Protein AF-A0A851T686-F1 (afdb_monomer_lite)

Secondary structure (DSSP, 8-state):
-HHHHHHHHHHHHHHHHHHHHHHHHHHHHHHHHHHHHHHHHHHHHHHHHHHHHHHHHHHHHHHHHHHHHHHHHHHHHHHHHHHHHHHHHHHHHHHHHHT-------------------------S------HHHHHHHHHHHHHHHHHHHHHHHHHHHHHHHHHHT-SS-HHHHHHHHHHHHHHHHHHHHHHHT-----------TTTTSPP-----TTPPPPP-THHHHHTTTS---------------------PPPP----------------

pLDDT: mean 74.23, std 25.37, range [27.45, 98.75]

Organism: NCBI:txid1977171

Structure (mmCIF, N/CA/C/O backbone):
data_AF-A0A851T686-F1
#
_entry.id   AF-A0A851T686-F1
#
loop_
_atom_site.group_PDB
_atom_site.id
_atom_site.type_symbol
_atom_site.label_atom_id
_atom_site.label_alt_id
_atom_site.label_comp_id
_atom_site.label_asym_id
_atom_site.label_entity_id
_atom_site.label_seq_id
_atom_site.pdbx_PDB_ins_code
_atom_site.Cartn_x
_atom_site.Cartn_y
_atom_site.Cartn_z
_atom_site.occupancy
_atom_site.B_iso_or_equiv
_atom_site.auth_seq_id
_atom_site.auth_comp_id
_atom_site.auth_asym_id
_atom_site.auth_atom_id
_atom_site.pdbx_PDB_model_num
ATOM 1 N N . ASP A 1 1 ? 43.387 13.088 -54.210 1.00 72.25 1 ASP A N 1
ATOM 2 C CA . ASP A 1 1 ? 42.028 12.559 -54.487 1.00 72.25 1 ASP A CA 1
ATOM 3 C C . ASP A 1 1 ? 41.529 11.455 -53.564 1.00 72.25 1 ASP A C 1
ATOM 5 O O . ASP A 1 1 ? 40.440 11.609 -53.026 1.00 72.25 1 ASP A O 1
ATOM 9 N N . SER A 1 2 ? 42.268 10.359 -53.347 1.00 86.44 2 SER A N 1
ATOM 10 C CA . SER A 1 2 ? 41.799 9.239 -52.498 1.00 86.44 2 SER A CA 1
ATOM 11 C C . SER A 1 2 ? 41.589 9.621 -51.020 1.00 86.44 2 SER A C 1
ATOM 13 O O . SER A 1 2 ? 40.572 9.268 -50.429 1.00 86.44 2 SER A O 1
ATOM 15 N N . THR A 1 3 ? 42.496 10.407 -50.436 1.00 90.81 3 THR A N 1
ATOM 16 C CA . THR A 1 3 ? 42.416 10.875 -49.037 1.00 90.81 3 THR A CA 1
ATOM 17 C C . THR A 1 3 ? 41.205 11.780 -48.794 1.00 90.81 3 THR A C 1
ATOM 19 O O . THR A 1 3 ? 40.371 11.474 -47.950 1.00 90.81 3 THR A O 1
ATOM 22 N N . ALA A 1 4 ? 41.017 12.800 -49.633 1.00 91.94 4 ALA A N 1
ATOM 23 C CA . ALA A 1 4 ? 39.874 13.714 -49.563 1.00 91.94 4 ALA A CA 1
ATOM 24 C C . ALA A 1 4 ? 38.508 13.029 -49.794 1.00 91.94 4 ALA A C 1
ATOM 26 O O . ALA A 1 4 ? 37.462 13.552 -49.412 1.00 91.94 4 ALA A O 1
ATOM 27 N N . ARG A 1 5 ? 38.462 11.867 -50.464 1.00 93.44 5 ARG A N 1
ATOM 28 C CA . ARG A 1 5 ? 37.234 11.052 -50.553 1.00 93.44 5 ARG A CA 1
ATOM 29 C C . ARG A 1 5 ? 36.947 10.331 -49.235 1.00 93.44 5 ARG A C 1
ATOM 31 O O . ARG A 1 5 ? 35.814 10.385 -48.772 1.00 93.44 5 ARG A O 1
ATOM 38 N N . LYS A 1 6 ? 37.968 9.737 -48.612 1.00 95.06 6 LYS A N 1
ATOM 39 C CA . LYS A 1 6 ? 37.845 9.066 -47.306 1.00 95.06 6 LYS A CA 1
ATOM 40 C C . LYS A 1 6 ? 37.453 10.040 -46.193 1.00 95.06 6 LYS A C 1
ATOM 42 O O . LYS A 1 6 ? 36.584 9.727 -45.394 1.00 95.06 6 LYS A O 1
ATOM 47 N N . GLU A 1 7 ? 38.027 11.241 -46.172 1.00 95.19 7 GLU A N 1
ATOM 48 C CA . GLU A 1 7 ? 37.665 12.286 -45.199 1.00 95.19 7 GLU A CA 1
ATOM 49 C C . GLU A 1 7 ? 36.201 12.724 -45.328 1.00 95.19 7 GLU A C 1
ATOM 51 O O . GLU A 1 7 ? 35.508 12.871 -44.323 1.00 95.19 7 GLU A O 1
ATOM 56 N N . ARG A 1 8 ? 35.697 12.869 -46.561 1.00 96.19 8 ARG A N 1
ATOM 57 C CA . ARG A 1 8 ? 34.275 13.157 -46.807 1.00 96.19 8 ARG A CA 1
ATOM 58 C C . ARG A 1 8 ? 33.367 12.028 -46.333 1.00 96.19 8 ARG A C 1
ATOM 60 O O . ARG A 1 8 ? 32.330 12.305 -45.744 1.00 96.19 8 ARG A O 1
ATOM 67 N N . GLU A 1 9 ? 33.758 10.776 -46.553 1.00 96.56 9 GLU A N 1
ATOM 68 C CA . GLU A 1 9 ? 33.009 9.622 -46.048 1.00 96.56 9 GLU A CA 1
ATOM 69 C C . GLU A 1 9 ? 32.959 9.611 -44.514 1.00 96.56 9 GLU A C 1
ATOM 71 O O . GLU A 1 9 ? 31.888 9.454 -43.932 1.00 96.56 9 GLU A O 1
ATOM 76 N N . VAL A 1 10 ? 34.094 9.853 -43.851 1.00 97.00 10 VAL A N 1
ATOM 77 C CA . VAL A 1 10 ? 34.156 9.964 -42.385 1.00 97.00 10 VAL A CA 1
ATOM 78 C C . VAL A 1 10 ? 33.275 11.108 -41.884 1.00 97.00 10 VAL A C 1
ATOM 80 O O . VAL A 1 10 ? 32.529 10.926 -40.926 1.00 97.00 10 VAL A O 1
ATOM 83 N N . MET A 1 11 ? 33.301 12.265 -42.549 1.00 97.44 11 MET A N 1
ATOM 84 C CA . MET A 1 11 ? 32.462 13.411 -42.195 1.00 97.44 11 MET A CA 1
ATOM 85 C C . MET A 1 11 ? 30.967 13.098 -42.326 1.00 97.44 11 MET A C 1
ATOM 87 O O . MET A 1 11 ? 30.191 13.476 -41.450 1.00 97.44 11 MET A O 1
ATOM 91 N N . LEU A 1 12 ? 30.559 12.385 -43.381 1.00 97.38 12 LEU A N 1
ATOM 92 C CA . LEU A 1 12 ? 29.172 11.949 -43.553 1.00 97.38 12 LEU A CA 1
ATOM 93 C C . LEU A 1 12 ? 28.745 10.997 -42.433 1.00 97.38 12 LEU A C 1
ATOM 95 O O . LEU A 1 12 ? 27.707 11.224 -41.818 1.00 97.38 12 LEU A O 1
ATOM 99 N N . ARG A 1 13 ? 29.575 10.004 -42.092 1.00 97.81 13 ARG A N 1
ATOM 100 C CA . ARG A 1 13 ? 29.275 9.087 -40.980 1.00 97.81 13 ARG A CA 1
ATOM 101 C C . ARG A 1 13 ? 29.213 9.798 -39.632 1.00 97.81 13 ARG A C 1
ATOM 103 O O . ARG A 1 13 ? 28.332 9.506 -38.832 1.00 97.81 13 ARG A O 1
ATOM 110 N N . LEU A 1 14 ? 30.116 10.745 -39.377 1.00 98.38 14 LEU A N 1
ATOM 111 C CA . LEU A 1 14 ? 30.073 11.561 -38.162 1.00 98.38 14 LEU A CA 1
ATOM 112 C C . LEU A 1 14 ? 28.790 12.385 -38.098 1.00 98.38 14 LEU A C 1
ATOM 114 O O . LEU A 1 14 ? 28.157 12.430 -37.049 1.00 98.38 14 LEU A O 1
ATOM 118 N N . LYS A 1 15 ? 28.376 12.991 -39.215 1.00 98.31 15 LYS A N 1
ATOM 119 C CA . LYS A 1 15 ? 27.109 13.720 -39.289 1.00 98.31 15 LYS A CA 1
ATOM 120 C C . LYS A 1 15 ? 25.923 12.804 -38.988 1.00 98.31 15 LYS A C 1
ATOM 122 O O . LYS A 1 15 ? 25.096 13.165 -38.163 1.00 98.31 15 LYS A O 1
ATOM 127 N N . GLU A 1 16 ? 25.870 11.617 -39.590 1.00 98.25 16 GLU A N 1
ATOM 128 C CA . GLU A 1 16 ? 24.813 10.633 -39.324 1.00 98.25 16 GLU A CA 1
ATOM 129 C C . GLU A 1 16 ? 24.755 10.228 -37.848 1.00 98.25 16 GLU A C 1
ATOM 131 O O . GLU A 1 16 ? 23.670 10.149 -37.277 1.00 98.25 16 GLU A O 1
ATOM 136 N N . VAL A 1 17 ? 25.904 9.982 -37.213 1.00 98.50 17 VAL A N 1
ATOM 137 C CA . VAL A 1 17 ? 25.961 9.646 -35.781 1.00 98.50 17 VAL A CA 1
ATOM 138 C C . VAL A 1 17 ? 25.509 10.827 -34.922 1.00 98.50 17 VAL A C 1
ATOM 140 O O . VAL A 1 17 ? 24.721 10.630 -34.003 1.00 98.50 17 VAL A O 1
ATOM 143 N N . VAL A 1 18 ? 25.949 12.049 -35.231 1.00 98.56 18 VAL A N 1
ATOM 144 C CA . VAL A 1 18 ? 25.536 13.261 -34.504 1.00 98.56 18 VAL A CA 1
ATOM 145 C C . VAL A 1 18 ? 24.037 13.513 -34.652 1.00 98.56 18 VAL A C 1
ATOM 147 O O . VAL A 1 18 ? 23.377 13.845 -33.669 1.00 98.56 18 VAL A O 1
ATOM 150 N N . ASP A 1 19 ? 23.482 13.348 -35.851 1.00 98.50 19 ASP A N 1
ATOM 151 C CA . ASP A 1 19 ? 22.050 13.529 -36.093 1.00 98.50 19 ASP A CA 1
ATOM 152 C C . ASP A 1 19 ? 21.234 12.462 -35.343 1.00 98.50 19 ASP A C 1
ATOM 154 O O . ASP A 1 19 ? 20.290 12.819 -34.637 1.00 98.50 19 ASP A O 1
ATOM 158 N N . LYS A 1 20 ? 21.675 11.195 -35.347 1.00 98.44 20 LYS A N 1
ATOM 159 C CA . LYS A 1 20 ? 21.075 10.127 -34.523 1.00 98.44 20 LYS A CA 1
ATOM 160 C C . LYS A 1 20 ? 21.121 10.442 -33.030 1.00 98.44 20 LYS A C 1
ATOM 162 O O . LYS A 1 20 ? 20.108 10.320 -32.355 1.00 98.44 20 LYS A O 1
ATOM 167 N N . GLN A 1 21 ? 22.265 10.891 -32.515 1.00 98.62 21 GLN A N 1
ATOM 168 C CA . GLN A 1 21 ? 22.397 11.271 -31.105 1.00 98.62 21 GLN A CA 1
ATOM 169 C C . GLN A 1 21 ? 21.477 12.441 -30.742 1.00 98.62 21 GLN A C 1
ATOM 171 O O . GLN A 1 21 ? 20.914 12.468 -29.653 1.00 98.62 21 GLN A O 1
ATOM 176 N N . ARG A 1 22 ? 21.281 13.406 -31.646 1.00 98.69 22 ARG A N 1
ATOM 177 C CA . ARG A 1 22 ? 20.333 14.508 -31.434 1.00 98.69 22 ARG A CA 1
ATOM 178 C C . ARG A 1 22 ? 18.891 14.022 -31.382 1.00 98.69 22 ARG A C 1
ATOM 180 O O . ARG A 1 22 ? 18.136 14.508 -30.544 1.00 98.69 22 ARG A O 1
ATOM 187 N N . ASP A 1 23 ? 18.511 13.108 -32.269 1.00 98.62 23 ASP A N 1
ATOM 188 C CA . ASP A 1 23 ? 17.184 12.487 -32.248 1.00 98.62 23 ASP A CA 1
ATOM 189 C C . ASP A 1 23 ? 16.968 11.680 -30.970 1.00 98.62 23 ASP A C 1
ATOM 191 O O . ASP A 1 23 ? 15.923 11.806 -30.335 1.00 98.62 23 ASP A O 1
ATOM 195 N N . GLU A 1 24 ? 17.977 10.930 -30.539 1.00 98.56 24 GLU A N 1
ATOM 196 C CA . GLU A 1 24 ? 17.923 10.143 -29.311 1.00 98.56 24 GLU A CA 1
ATOM 197 C C . GLU A 1 24 ? 17.816 11.029 -28.063 1.00 98.56 24 GLU A C 1
ATOM 199 O O . GLU A 1 24 ? 16.958 10.789 -27.218 1.00 98.56 24 GLU A O 1
ATOM 204 N N . ILE A 1 25 ? 18.581 12.125 -27.988 1.00 98.50 25 ILE A N 1
ATOM 205 C CA . ILE A 1 25 ? 18.450 13.124 -26.913 1.00 98.50 25 ILE A CA 1
ATOM 206 C C . ILE A 1 25 ? 17.041 13.729 -26.899 1.00 98.50 25 ILE A C 1
ATOM 208 O O . ILE A 1 25 ? 16.459 13.904 -25.829 1.00 98.50 25 ILE A O 1
ATOM 212 N N . ARG A 1 26 ? 16.462 14.040 -28.067 1.00 98.75 26 ARG A N 1
ATOM 213 C CA . ARG A 1 26 ? 15.084 14.554 -28.153 1.00 98.75 26 ARG A CA 1
ATOM 214 C C . ARG A 1 26 ? 14.063 13.524 -27.675 1.00 98.75 26 ARG A C 1
ATOM 216 O O . ARG A 1 26 ? 13.167 13.880 -26.914 1.00 98.75 26 ARG A O 1
ATOM 223 N N . ALA A 1 27 ? 14.202 12.268 -28.093 1.00 98.62 27 ALA A N 1
ATOM 224 C CA . ALA A 1 27 ? 13.318 11.185 -27.675 1.00 98.62 27 ALA A CA 1
ATOM 225 C C . ALA A 1 27 ? 13.381 10.969 -26.155 1.00 98.62 27 ALA A C 1
ATOM 227 O O . ALA A 1 27 ? 12.343 10.958 -25.494 1.00 98.62 27 ALA A O 1
ATOM 228 N N . GLN A 1 28 ? 14.588 10.908 -25.588 1.00 98.56 28 GLN A N 1
ATOM 229 C CA . GLN A 1 28 ? 14.800 10.786 -24.145 1.00 98.56 28 GLN A CA 1
ATOM 230 C C . GLN A 1 28 ? 14.244 11.991 -23.376 1.00 98.56 28 GLN A C 1
ATOM 232 O O . GLN A 1 28 ? 13.615 11.816 -22.337 1.00 98.56 28 GLN A O 1
ATOM 237 N N . ALA A 1 29 ? 14.412 13.216 -23.885 1.00 98.62 29 ALA A N 1
ATOM 238 C CA . ALA A 1 29 ? 13.835 14.408 -23.262 1.00 98.62 29 ALA A CA 1
ATOM 239 C C . ALA A 1 29 ? 12.300 14.340 -23.205 1.00 98.62 29 ALA A C 1
ATOM 241 O O . ALA A 1 29 ? 11.706 14.674 -22.179 1.00 98.62 29 ALA A O 1
ATOM 242 N N . HIS A 1 30 ? 11.650 13.868 -24.274 1.00 98.62 30 HIS A N 1
ATOM 243 C CA . HIS A 1 30 ? 10.204 13.643 -24.272 1.00 98.62 30 HIS A CA 1
ATOM 244 C C . HIS A 1 30 ? 9.789 12.555 -23.279 1.00 98.62 30 HIS A C 1
ATOM 246 O O . HIS A 1 30 ? 8.825 12.750 -22.542 1.00 98.62 30 HIS A O 1
ATOM 252 N N . GLU A 1 31 ? 10.530 11.449 -23.214 1.00 98.56 31 GLU A N 1
ATOM 253 C CA . GLU A 1 31 ? 10.273 10.372 -22.257 1.00 98.56 31 GLU A CA 1
ATOM 254 C C . GLU A 1 31 ? 10.389 10.858 -20.804 1.00 98.56 31 GLU A C 1
ATOM 256 O O . GLU A 1 31 ? 9.523 10.552 -19.984 1.00 98.56 31 GLU A O 1
ATOM 261 N N . ILE A 1 32 ? 11.409 11.665 -20.490 1.00 98.50 32 ILE A N 1
ATOM 262 C CA . ILE A 1 32 ? 11.584 12.288 -19.170 1.00 98.50 32 ILE A CA 1
ATOM 263 C C . ILE A 1 32 ? 10.374 13.159 -18.823 1.00 98.50 32 ILE A C 1
ATOM 265 O O . ILE A 1 32 ? 9.852 13.060 -17.716 1.00 98.50 32 ILE A O 1
ATOM 269 N N . VAL A 1 33 ? 9.893 13.982 -19.759 1.00 98.62 33 VAL A N 1
ATOM 270 C CA . VAL A 1 33 ? 8.713 14.834 -19.532 1.00 98.62 33 VAL A CA 1
ATOM 271 C C . VAL A 1 33 ? 7.451 13.997 -19.310 1.00 98.62 33 VAL A C 1
ATOM 273 O O . VAL A 1 33 ? 6.671 14.314 -18.414 1.00 98.62 33 VAL A O 1
ATOM 276 N N . CYS A 1 34 ? 7.243 12.928 -20.083 1.00 98.50 34 CYS A N 1
ATOM 277 C CA . CYS A 1 34 ? 6.126 12.002 -19.871 1.00 98.50 34 CYS A CA 1
ATOM 278 C C . CYS A 1 34 ? 6.187 11.369 -18.476 1.00 98.50 34 CYS A C 1
ATOM 280 O O . CYS A 1 34 ? 5.226 11.481 -17.720 1.00 98.50 34 CYS A O 1
ATOM 282 N N . LYS A 1 35 ? 7.341 10.809 -18.096 1.00 98.50 35 LYS A N 1
ATOM 283 C CA . LYS A 1 35 ? 7.553 10.228 -16.763 1.00 98.50 35 LYS A CA 1
ATOM 284 C C . LYS A 1 35 ? 7.361 11.256 -15.643 1.00 98.50 35 LYS A C 1
ATOM 286 O O . LYS A 1 35 ? 6.767 10.919 -14.627 1.00 98.50 35 LYS A O 1
ATOM 291 N N . SER A 1 36 ? 7.803 12.503 -15.831 1.00 98.50 36 SER A N 1
ATOM 292 C CA . SER A 1 36 ? 7.586 13.593 -14.863 1.00 98.50 36 SER A CA 1
ATOM 293 C C . SER A 1 36 ? 6.098 13.824 -14.607 1.00 98.50 36 SER A C 1
ATOM 295 O O . SER A 1 36 ? 5.671 13.867 -13.456 1.00 98.50 36 SER A O 1
ATOM 297 N N . ARG A 1 37 ? 5.285 13.888 -15.668 1.00 98.62 37 ARG A N 1
ATOM 298 C CA . ARG A 1 37 ? 3.828 14.063 -15.543 1.00 98.62 37 ARG A CA 1
ATOM 299 C C . ARG A 1 37 ? 3.170 12.901 -14.809 1.00 98.62 37 ARG A C 1
ATOM 301 O O . ARG A 1 37 ? 2.306 13.132 -13.971 1.00 98.62 37 ARG A O 1
ATOM 308 N N . ASP A 1 38 ? 3.604 11.673 -15.079 1.00 98.25 38 ASP A N 1
ATOM 309 C CA . ASP A 1 38 ? 3.095 10.498 -14.368 1.00 98.25 38 ASP A CA 1
ATOM 310 C C . ASP A 1 38 ? 3.458 10.560 -12.877 1.00 98.25 38 ASP A C 1
ATOM 312 O O . ASP A 1 38 ? 2.611 10.305 -12.019 1.00 98.25 38 ASP A O 1
ATOM 316 N N . THR A 1 39 ? 4.690 10.965 -12.543 1.00 98.25 39 THR A N 1
ATOM 317 C CA . THR A 1 39 ? 5.097 11.146 -11.141 1.00 98.25 39 THR A CA 1
ATOM 318 C C . THR A 1 39 ? 4.320 12.262 -10.442 1.00 98.25 39 THR A C 1
ATOM 320 O O . THR A 1 39 ? 3.932 12.091 -9.289 1.00 98.25 39 THR A O 1
ATOM 323 N N . GLU A 1 40 ? 4.029 13.367 -11.132 1.00 98.50 40 GLU A N 1
ATOM 324 C CA . GLU A 1 40 ? 3.202 14.463 -10.612 1.00 98.50 40 GLU A CA 1
ATOM 325 C C . GLU A 1 40 ? 1.760 13.998 -10.361 1.00 98.50 40 GLU A C 1
ATOM 327 O O . GLU A 1 40 ? 1.216 14.225 -9.280 1.00 98.50 40 GLU A O 1
ATOM 332 N N . ALA A 1 41 ? 1.163 13.261 -11.302 1.00 98.50 41 ALA A N 1
ATOM 333 C CA . ALA A 1 41 ? -0.183 12.711 -11.152 1.00 98.50 41 ALA A CA 1
ATOM 334 C C . ALA A 1 41 ? -0.282 11.732 -9.969 1.00 98.50 41 ALA A C 1
ATOM 336 O O . ALA A 1 41 ? -1.238 11.785 -9.189 1.00 98.50 41 ALA A O 1
ATOM 337 N N . LEU A 1 42 ? 0.718 10.863 -9.791 1.00 98.69 42 LEU A N 1
ATOM 338 C CA . LEU A 1 42 ? 0.790 9.965 -8.635 1.00 98.69 42 LEU A CA 1
ATOM 339 C C . LEU A 1 42 ? 0.972 10.738 -7.322 1.00 98.69 42 LEU A C 1
ATOM 341 O O . LEU A 1 42 ? 0.341 10.399 -6.319 1.00 98.69 42 LEU A O 1
ATOM 345 N N . GLN A 1 43 ? 1.780 11.800 -7.321 1.00 98.50 43 GLN A N 1
ATOM 346 C CA . GLN A 1 43 ? 1.959 12.658 -6.150 1.00 98.50 43 GLN A CA 1
ATOM 347 C C . GLN A 1 43 ? 0.648 13.352 -5.752 1.00 98.50 43 GLN A C 1
ATOM 349 O O . GLN A 1 43 ? 0.326 13.428 -4.564 1.00 98.50 43 GLN A O 1
ATOM 354 N N . GLU A 1 44 ? -0.150 13.813 -6.718 1.00 98.56 44 GLU A N 1
ATOM 355 C CA . GLU A 1 44 ? -1.480 14.362 -6.446 1.00 98.56 44 GLU A CA 1
ATOM 356 C C . GLU A 1 44 ? -2.431 13.320 -5.854 1.00 98.56 44 GLU A C 1
ATOM 358 O O . GLU A 1 44 ? -3.152 13.623 -4.901 1.00 98.56 44 GLU A O 1
ATOM 363 N N . GLN A 1 45 ? -2.438 12.094 -6.385 1.00 98.62 45 GLN A N 1
ATOM 364 C CA . GLN A 1 45 ? -3.258 11.008 -5.839 1.00 98.62 45 GLN A CA 1
ATOM 365 C C . GLN A 1 45 ? -2.874 10.689 -4.393 1.00 98.62 45 GLN A C 1
ATOM 367 O O . GLN A 1 45 ? -3.756 10.550 -3.542 1.00 98.62 45 GLN A O 1
ATOM 372 N N . LEU A 1 46 ? -1.574 10.638 -4.094 1.00 98.31 46 LEU A N 1
ATOM 373 C CA . LEU A 1 46 ? -1.078 10.452 -2.735 1.00 98.31 46 LEU A CA 1
ATOM 374 C C . LEU A 1 46 ? -1.549 11.584 -1.814 1.00 98.31 46 LEU A C 1
ATOM 376 O O . LEU A 1 46 ? -2.067 11.313 -0.734 1.00 98.31 46 LEU A O 1
ATOM 380 N N . ASN A 1 47 ? -1.437 12.841 -2.247 1.00 98.25 47 ASN A N 1
ATOM 381 C CA . ASN A 1 47 ? -1.891 13.989 -1.460 1.00 98.25 47 ASN A CA 1
ATOM 382 C C . ASN A 1 47 ? -3.403 13.922 -1.169 1.00 98.25 47 ASN A C 1
ATOM 384 O O . ASN A 1 47 ? -3.821 14.152 -0.032 1.00 98.25 47 ASN A O 1
ATOM 388 N 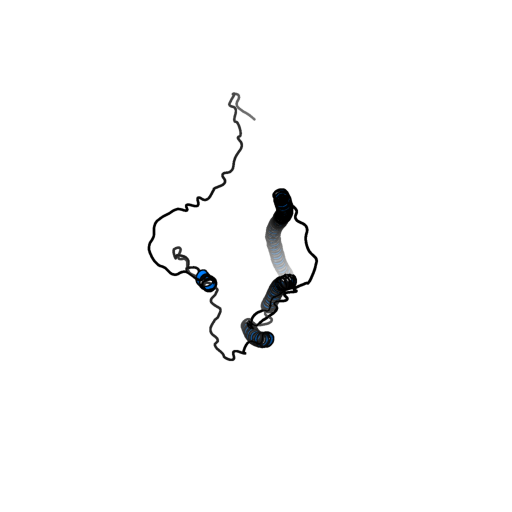N . ARG A 1 48 ? -4.224 13.538 -2.159 1.00 98.62 48 ARG A N 1
ATOM 389 C CA . ARG A 1 48 ? -5.673 13.320 -1.979 1.00 98.62 48 ARG A CA 1
ATOM 390 C C . ARG A 1 48 ? -5.953 12.202 -0.971 1.00 98.62 48 ARG A C 1
ATOM 392 O O . ARG A 1 48 ? -6.785 12.375 -0.083 1.00 98.62 48 ARG A O 1
ATOM 399 N N . PHE A 1 49 ? -5.235 11.080 -1.064 1.00 98.56 49 PHE A N 1
ATOM 400 C CA . PHE A 1 49 ? -5.370 9.971 -0.117 1.00 98.56 49 PHE A CA 1
ATOM 401 C C . PHE A 1 49 ? -4.984 10.381 1.307 1.00 98.56 49 PHE A C 1
ATOM 403 O O . PHE A 1 49 ? -5.695 10.048 2.252 1.00 98.56 49 PHE A O 1
ATOM 410 N N . MET A 1 50 ? -3.892 11.129 1.468 1.00 98.19 50 MET A N 1
ATOM 411 C CA . MET A 1 50 ? -3.446 11.622 2.772 1.00 98.19 50 MET A CA 1
ATOM 412 C C . MET A 1 50 ? -4.489 12.535 3.420 1.00 98.19 50 MET A C 1
ATOM 414 O O . MET A 1 50 ? -4.791 12.355 4.599 1.00 98.19 50 MET A O 1
ATOM 418 N N . SER A 1 51 ? -5.096 13.439 2.646 1.00 98.56 51 SER A N 1
ATOM 419 C CA . SER A 1 51 ? -6.181 14.306 3.122 1.00 98.56 51 SER A CA 1
ATOM 420 C C . SER A 1 51 ? -7.411 13.502 3.565 1.00 98.56 51 SER A C 1
ATOM 422 O O . SER A 1 51 ? -7.898 13.686 4.679 1.00 98.56 51 SER A O 1
ATOM 424 N N . MET A 1 52 ? -7.859 12.534 2.757 1.00 98.62 52 MET A N 1
ATOM 425 C CA . MET A 1 52 ? -8.966 11.643 3.131 1.00 98.62 52 MET A CA 1
ATOM 426 C C . MET A 1 52 ? -8.635 10.812 4.380 1.00 98.62 52 MET A C 1
ATOM 428 O O . MET A 1 52 ? -9.487 10.582 5.236 1.00 98.62 52 MET A O 1
ATOM 432 N N . ASN A 1 53 ? -7.393 10.348 4.508 1.00 98.44 53 ASN A N 1
ATOM 433 C CA . ASN A 1 53 ? -6.957 9.567 5.658 1.00 98.44 53 ASN A CA 1
ATOM 434 C C . ASN A 1 53 ? -6.986 10.397 6.952 1.00 98.44 53 ASN A C 1
ATOM 436 O O . ASN A 1 53 ? -7.450 9.914 7.986 1.00 98.44 53 ASN A O 1
ATOM 440 N N . GLU A 1 54 ? -6.536 11.651 6.893 1.00 98.50 54 GLU A N 1
ATOM 441 C CA . GLU A 1 54 ? -6.640 12.599 8.003 1.00 98.50 54 GLU A CA 1
ATOM 442 C C . GLU A 1 54 ? -8.102 12.867 8.382 1.00 98.50 54 GLU A C 1
ATOM 444 O O . GLU A 1 54 ? -8.451 12.791 9.563 1.00 98.50 54 GLU A O 1
ATOM 449 N N . GLU A 1 55 ? -8.978 13.066 7.396 1.00 98.44 55 GLU A N 1
ATOM 450 C CA . GLU A 1 55 ? -10.413 13.247 7.623 1.00 98.44 55 GLU A CA 1
ATOM 451 C C . GLU A 1 55 ? -11.039 12.026 8.318 1.00 98.44 55 GLU A C 1
ATOM 453 O O . GLU A 1 55 ? -11.794 12.167 9.283 1.00 98.44 55 GLU A O 1
ATOM 458 N N . LEU A 1 56 ? -10.697 10.809 7.885 1.00 98.75 56 LEU A N 1
ATOM 459 C CA . LEU A 1 56 ? -11.171 9.578 8.519 1.00 98.75 56 LEU A CA 1
ATOM 460 C C . LEU A 1 56 ? -10.670 9.450 9.961 1.00 98.75 56 LEU A C 1
ATOM 462 O O . LEU A 1 56 ? -11.454 9.110 10.849 1.00 98.75 56 LEU A O 1
ATOM 466 N N . ARG A 1 57 ? -9.395 9.760 10.227 1.00 98.69 57 ARG A N 1
ATOM 467 C CA . ARG A 1 57 ? -8.860 9.788 11.600 1.00 98.69 57 ARG A CA 1
ATOM 468 C C . ARG A 1 57 ? -9.604 10.802 12.465 1.00 98.69 57 ARG A C 1
ATOM 470 O O . ARG A 1 57 ? -9.936 10.487 13.607 1.00 98.69 57 ARG A O 1
ATOM 477 N N . HIS A 1 58 ? -9.912 11.979 11.923 1.00 98.75 58 HIS A N 1
ATOM 478 C CA . HIS A 1 58 ? -10.691 12.994 12.623 1.00 98.75 58 HIS A CA 1
ATOM 479 C C . HIS A 1 58 ? -12.115 12.505 12.933 1.00 98.75 58 HIS A C 1
ATOM 481 O O . HIS A 1 58 ? -12.550 12.584 14.083 1.00 98.75 58 HIS A O 1
ATOM 487 N N . LYS A 1 59 ? -12.812 11.907 11.957 1.00 98.69 59 LYS A N 1
ATOM 488 C CA . LYS A 1 59 ? -14.147 11.309 12.154 1.00 98.69 59 LYS A CA 1
ATOM 489 C C . LYS A 1 59 ? -14.135 10.240 13.247 1.00 98.69 59 LYS A C 1
ATOM 491 O O . LYS A 1 59 ? -14.997 10.255 14.125 1.00 98.69 59 LYS A O 1
ATOM 496 N N . VAL A 1 60 ? -13.137 9.355 13.245 1.00 98.38 60 VAL A N 1
ATOM 497 C CA . VAL A 1 60 ? -12.964 8.340 14.298 1.00 98.38 60 VAL A CA 1
ATOM 498 C C . VAL A 1 60 ? -12.757 8.994 15.664 1.00 98.38 60 VAL A C 1
ATOM 500 O O . VAL A 1 60 ? -13.403 8.584 16.627 1.00 98.38 60 VAL A O 1
ATOM 503 N N . ALA A 1 61 ? -11.916 10.027 15.761 1.00 98.50 61 ALA A N 1
ATOM 504 C CA . ALA A 1 61 ? -11.681 10.738 17.016 1.00 98.50 61 ALA A CA 1
ATOM 505 C C . ALA A 1 61 ? -12.963 11.393 17.561 1.00 98.50 61 ALA A C 1
ATOM 507 O O . ALA A 1 61 ? -13.257 11.267 18.751 1.00 98.50 61 ALA A O 1
ATOM 508 N N . VAL A 1 62 ? -13.759 12.030 16.694 1.00 98.62 62 VAL A N 1
ATOM 509 C CA . VAL A 1 62 ? -15.045 12.645 17.062 1.00 98.62 62 VAL A CA 1
ATOM 510 C C . VAL A 1 62 ? -16.033 11.592 17.559 1.00 98.62 62 VAL A C 1
ATOM 512 O O . VAL A 1 62 ? -16.570 11.733 18.658 1.00 98.62 62 VAL A O 1
ATOM 515 N N . VAL A 1 63 ? -16.239 10.510 16.804 1.00 98.62 63 VAL A N 1
ATOM 516 C CA . VAL A 1 63 ? -17.157 9.426 17.198 1.00 98.62 63 VAL A CA 1
ATOM 517 C C . VAL A 1 63 ? -16.700 8.771 18.503 1.00 98.62 63 VAL A C 1
ATOM 519 O O . VAL A 1 63 ? -17.513 8.493 19.384 1.00 98.62 63 VAL A O 1
ATOM 522 N N . GLN A 1 64 ? -15.395 8.575 18.685 1.00 98.50 64 GLN A N 1
ATOM 523 C CA . GLN A 1 64 ? -14.849 8.028 19.924 1.00 98.50 64 GLN A CA 1
ATOM 524 C C . GLN A 1 64 ? -15.073 8.970 21.119 1.00 98.50 64 GLN A C 1
ATOM 526 O O . GLN A 1 64 ? -15.391 8.498 22.213 1.00 98.50 64 GLN A O 1
ATOM 531 N N . ALA A 1 65 ? -14.931 10.285 20.936 1.00 98.19 65 ALA A N 1
ATOM 532 C CA . ALA A 1 65 ? -15.226 11.274 21.973 1.00 98.19 65 ALA A CA 1
ATOM 533 C C . ALA A 1 65 ? -16.722 11.300 22.326 1.00 98.19 65 ALA A C 1
ATOM 535 O O . ALA A 1 65 ? -17.078 11.309 23.507 1.00 98.19 65 ALA A O 1
ATOM 536 N N . GLN A 1 66 ? -17.598 11.230 21.320 1.00 98.31 66 GLN A N 1
ATOM 537 C CA . GLN A 1 66 ? -19.048 11.137 21.512 1.00 98.31 66 GLN A CA 1
ATOM 538 C C . GLN A 1 66 ? -19.434 9.878 22.298 1.00 98.31 66 GLN A C 1
ATOM 540 O O . GLN A 1 66 ? -20.197 9.972 23.259 1.00 98.31 66 GLN A O 1
ATOM 545 N N . LEU A 1 67 ? -18.862 8.720 21.951 1.00 98.44 67 LEU A N 1
ATOM 546 C CA . LEU A 1 67 ? -19.093 7.461 22.662 1.00 98.44 67 LEU A CA 1
ATOM 547 C C . LEU A 1 67 ? -18.674 7.552 24.137 1.00 98.44 67 LEU A C 1
ATOM 549 O O . LEU A 1 67 ? -19.423 7.124 25.014 1.00 98.44 67 LEU A O 1
ATOM 553 N N . LYS A 1 68 ? -17.503 8.136 24.421 1.00 98.50 68 LYS A N 1
ATOM 554 C CA . LYS A 1 68 ? -17.021 8.338 25.798 1.00 98.50 68 LYS A CA 1
ATOM 555 C C . LYS A 1 68 ? -17.961 9.241 26.599 1.00 98.50 68 LYS A C 1
ATOM 557 O O . LYS A 1 68 ? -18.363 8.860 27.693 1.00 98.50 68 LYS A O 1
ATOM 562 N N . SER A 1 69 ? -18.370 10.378 26.033 1.00 98.31 69 SER A N 1
ATOM 563 C CA . SER A 1 69 ? -19.306 11.298 26.696 1.00 98.31 69 SER A CA 1
ATOM 564 C C . SER A 1 69 ? -20.678 10.658 26.940 1.00 98.31 69 SER A C 1
ATOM 566 O O . SER A 1 69 ? -21.283 10.871 27.988 1.00 98.31 69 SER A O 1
ATOM 568 N N . ALA A 1 70 ? -21.182 9.852 26.001 1.00 98.06 70 ALA A N 1
ATOM 569 C CA . ALA A 1 70 ? -22.440 9.129 26.179 1.00 98.06 70 ALA A CA 1
ATOM 570 C C . ALA A 1 70 ? -22.351 8.082 27.303 1.00 98.06 70 ALA A C 1
ATOM 572 O O . ALA A 1 70 ? -23.294 7.928 28.079 1.00 98.06 70 ALA A O 1
ATOM 573 N N . LEU A 1 71 ? -21.216 7.386 27.414 1.00 98.12 71 LEU A N 1
ATOM 574 C CA . LEU A 1 71 ? -20.977 6.402 28.468 1.00 98.12 71 LEU A CA 1
ATOM 575 C C . LEU A 1 71 ? -20.854 7.053 29.854 1.00 98.12 71 LEU A C 1
ATOM 577 O O . LEU A 1 71 ? -21.412 6.530 30.814 1.00 98.12 71 LEU A O 1
ATOM 581 N N . GLU A 1 72 ? -20.190 8.206 29.947 1.00 97.81 72 GLU A N 1
ATOM 582 C CA . GLU A 1 72 ? -20.109 9.011 31.173 1.00 97.81 72 GLU A CA 1
ATOM 583 C C . GLU A 1 72 ? -21.502 9.469 31.626 1.00 97.81 72 GLU A C 1
ATOM 585 O O . GLU A 1 72 ? -21.929 9.139 32.729 1.00 97.81 72 GLU A O 1
ATOM 590 N N . LYS A 1 73 ? -22.287 10.075 30.724 1.00 97.56 73 LYS A N 1
ATOM 591 C CA . LYS A 1 73 ? -23.677 10.476 31.011 1.00 97.56 73 LYS A CA 1
ATOM 592 C C . LYS A 1 73 ? -24.549 9.302 31.456 1.00 97.56 73 LYS A C 1
ATOM 594 O O . LYS A 1 73 ? -25.387 9.455 32.339 1.00 97.56 73 LYS A O 1
ATOM 599 N N . LYS A 1 74 ? -24.374 8.124 30.846 1.00 97.50 74 LYS A N 1
ATOM 600 C CA . LYS A 1 74 ? -25.080 6.906 31.262 1.00 97.50 74 LYS A CA 1
ATOM 601 C C . LYS A 1 74 ? -24.691 6.513 32.691 1.00 97.50 74 LYS A C 1
ATOM 603 O O . LYS A 1 74 ? -25.581 6.230 33.486 1.00 97.50 74 LYS A O 1
ATOM 608 N N . SER A 1 75 ? -23.397 6.511 33.009 1.00 96.88 75 SER A N 1
ATOM 609 C CA . SER A 1 75 ? -22.892 6.214 34.355 1.00 96.88 75 SER A CA 1
ATOM 610 C C . SER A 1 75 ? -23.459 7.183 35.399 1.00 96.88 75 SER A C 1
ATOM 612 O O . SER A 1 75 ? -23.906 6.749 36.460 1.00 96.88 75 SER A O 1
ATOM 614 N N . ASP A 1 76 ? -23.506 8.480 35.088 1.00 97.00 76 ASP A N 1
ATOM 615 C CA . ASP A 1 76 ? -24.065 9.503 35.979 1.00 97.00 76 ASP A CA 1
ATOM 616 C C . ASP A 1 76 ? -25.560 9.278 36.233 1.00 97.00 76 ASP A C 1
ATOM 618 O O . ASP A 1 76 ? -26.020 9.312 37.377 1.00 97.00 76 ASP A O 1
ATOM 622 N N . LEU A 1 77 ? -26.328 8.984 35.179 1.00 97.25 77 LEU A N 1
ATOM 623 C CA . LEU A 1 77 ? -27.752 8.669 35.302 1.00 97.25 77 LEU A CA 1
ATOM 624 C C . LEU A 1 77 ? -27.988 7.379 36.098 1.00 97.25 77 LEU A C 1
ATOM 626 O O . LEU A 1 77 ? -28.879 7.345 36.945 1.00 97.25 77 LEU A O 1
ATOM 630 N N . GLU A 1 78 ? -27.188 6.333 35.880 1.00 97.25 78 GLU A N 1
ATOM 631 C CA . GLU A 1 78 ? -27.251 5.098 36.673 1.00 97.25 78 GLU A CA 1
ATOM 632 C C . GLU A 1 78 ? -26.956 5.370 38.158 1.00 97.25 78 GLU A C 1
ATOM 634 O O . GLU A 1 78 ? -27.654 4.842 39.028 1.00 97.25 78 GLU A O 1
ATOM 639 N N . ALA A 1 79 ? -25.996 6.247 38.471 1.00 96.69 79 ALA A N 1
ATOM 640 C CA . ALA A 1 79 ? -25.708 6.658 39.844 1.00 96.69 79 ALA A CA 1
ATOM 641 C C . ALA A 1 79 ? -26.889 7.407 40.491 1.00 96.69 79 ALA A C 1
ATOM 643 O O . ALA A 1 79 ? -27.251 7.101 41.632 1.00 96.69 79 ALA A O 1
ATOM 644 N N . VAL A 1 80 ? -27.534 8.325 39.761 1.00 96.81 80 VAL A N 1
ATOM 645 C CA . VAL A 1 80 ? -28.731 9.052 40.227 1.00 96.81 80 VAL A CA 1
ATOM 646 C C . VAL A 1 80 ? -29.909 8.099 40.449 1.00 96.81 80 VAL A C 1
ATOM 648 O O . VAL A 1 80 ? -30.584 8.172 41.479 1.00 96.81 80 VAL A O 1
ATOM 651 N N . VAL A 1 81 ? -30.149 7.156 39.535 1.00 95.88 81 VAL A N 1
ATOM 652 C CA . VAL A 1 81 ? -31.202 6.138 39.691 1.00 95.88 81 VAL A CA 1
ATOM 653 C C . VAL A 1 81 ? -30.947 5.277 40.932 1.00 95.88 81 VAL A C 1
ATOM 655 O O . VAL A 1 81 ? -31.857 5.064 41.733 1.00 95.88 81 VAL A O 1
ATOM 658 N N . LEU A 1 82 ? -29.708 4.839 41.163 1.00 96.12 82 LEU A N 1
ATOM 659 C CA . LEU A 1 82 ? -29.361 4.075 42.366 1.00 96.12 82 LEU A CA 1
ATOM 660 C C . LEU A 1 82 ? -29.517 4.900 43.650 1.00 96.12 82 LEU A C 1
ATOM 662 O O . LEU A 1 82 ? -29.968 4.373 44.668 1.00 96.12 82 LEU A O 1
ATOM 666 N N . GLN A 1 83 ? -29.153 6.183 43.634 1.00 94.75 83 GLN A N 1
ATOM 667 C CA . GLN A 1 83 ? -29.332 7.067 44.786 1.00 94.75 83 GLN A CA 1
ATOM 668 C C . GLN A 1 83 ? -30.816 7.271 45.113 1.00 94.75 83 GLN A C 1
ATOM 670 O O . GLN A 1 83 ? -31.226 7.036 46.250 1.00 94.75 83 GLN A O 1
ATOM 675 N N . THR A 1 84 ? -31.629 7.631 44.119 1.00 93.62 84 THR A N 1
ATOM 676 C CA . THR A 1 84 ? -33.079 7.814 44.297 1.00 93.62 84 THR A CA 1
ATOM 677 C C . THR A 1 84 ? -33.748 6.529 44.786 1.00 93.62 84 THR A C 1
ATOM 679 O O . THR A 1 84 ? -34.585 6.574 45.686 1.00 93.62 84 THR A O 1
ATOM 682 N N . GLN A 1 85 ? -33.325 5.358 44.298 1.00 94.44 85 GLN A N 1
ATOM 683 C CA . GLN A 1 85 ? -33.799 4.065 44.796 1.00 94.44 85 GLN A CA 1
ATOM 684 C C . GLN A 1 85 ? -33.480 3.846 46.285 1.00 94.44 85 GLN A C 1
ATOM 686 O O . GLN A 1 85 ? -34.346 3.394 47.041 1.00 94.44 85 GLN A O 1
ATOM 691 N N . ARG A 1 86 ? -32.264 4.186 46.734 1.00 93.94 86 ARG A N 1
ATOM 692 C CA . ARG A 1 86 ? -31.870 4.098 48.154 1.00 93.94 86 ARG A CA 1
ATOM 693 C C . ARG A 1 86 ? -32.669 5.063 49.031 1.00 93.94 86 ARG A C 1
ATOM 695 O O . ARG A 1 86 ? -33.097 4.681 50.123 1.00 93.94 86 ARG A O 1
ATOM 702 N N . GLU A 1 87 ? -32.896 6.286 48.562 1.00 92.75 87 GLU A N 1
ATOM 703 C CA . GLU A 1 87 ? -33.696 7.295 49.267 1.00 92.75 87 GLU A CA 1
ATOM 704 C C . GLU A 1 87 ? -35.165 6.862 49.390 1.00 92.75 87 GLU A C 1
ATOM 706 O O . GLU A 1 87 ? -35.730 6.921 50.485 1.00 92.75 87 GLU A O 1
ATOM 711 N N . MET A 1 88 ? -35.761 6.331 48.315 1.00 88.00 88 MET A N 1
ATOM 712 C CA . MET A 1 88 ? -37.114 5.760 48.333 1.00 88.00 88 MET A CA 1
ATOM 713 C C . MET A 1 88 ? -37.225 4.592 49.317 1.00 88.00 88 MET A C 1
ATOM 715 O O . MET A 1 88 ? -38.121 4.592 50.157 1.00 88.00 88 MET A O 1
ATOM 719 N N . SER A 1 89 ? -36.293 3.632 49.279 1.00 89.75 89 SER A N 1
ATOM 720 C CA . SER A 1 89 ? -36.281 2.495 50.214 1.00 89.75 89 SER A CA 1
ATOM 721 C C . SER A 1 89 ? -36.163 2.949 51.674 1.00 89.75 89 SER A C 1
ATOM 723 O O . SER A 1 89 ? -36.888 2.459 52.544 1.00 89.75 89 SER A O 1
ATOM 725 N N . THR A 1 90 ? -35.305 3.935 51.942 1.00 92.12 90 THR A N 1
ATOM 726 C CA . THR A 1 90 ? -35.151 4.523 53.279 1.00 92.12 90 THR A CA 1
ATOM 727 C C . THR A 1 90 ? -36.445 5.195 53.736 1.00 92.12 90 THR A C 1
ATOM 729 O O . THR A 1 90 ? -36.864 5.006 54.880 1.00 92.12 90 THR A O 1
ATOM 732 N N . ARG A 1 91 ? -37.122 5.928 52.843 1.00 89.25 91 ARG A N 1
ATOM 733 C CA . ARG A 1 91 ? -38.394 6.588 53.152 1.00 89.25 91 ARG A CA 1
ATOM 734 C C . ARG A 1 91 ? -39.537 5.601 53.375 1.00 89.25 91 ARG A C 1
ATOM 736 O O . ARG A 1 91 ? -40.313 5.801 54.303 1.00 89.25 91 ARG A O 1
ATOM 743 N N . SER A 1 92 ? -39.619 4.525 52.594 1.00 87.75 92 SER A N 1
ATOM 744 C CA . SER A 1 92 ? -40.594 3.445 52.802 1.00 87.75 92 SER A CA 1
ATOM 745 C C . SER A 1 92 ? -40.393 2.728 54.140 1.00 87.75 92 SER A C 1
ATOM 747 O O . SER A 1 92 ? -41.376 2.411 54.812 1.00 87.75 92 SER A O 1
ATOM 749 N N . ARG A 1 93 ? -39.138 2.517 54.568 1.00 83.94 93 ARG A N 1
ATOM 750 C CA . ARG A 1 93 ? -38.828 1.959 55.895 1.00 83.94 93 ARG A CA 1
ATOM 751 C C . ARG A 1 93 ? -39.281 2.897 57.015 1.00 83.94 93 ARG A C 1
ATOM 753 O O . ARG A 1 93 ? -40.008 2.463 57.899 1.00 83.94 93 ARG A O 1
ATOM 760 N N . ALA A 1 94 ? -38.934 4.182 56.928 1.00 82.12 94 ALA A N 1
ATOM 761 C CA . ALA A 1 94 ? -39.356 5.181 57.911 1.00 82.12 94 ALA A CA 1
ATOM 762 C C . ALA A 1 94 ? -40.889 5.346 57.968 1.00 82.12 94 ALA A C 1
ATOM 764 O O . ALA A 1 94 ? -41.456 5.498 59.043 1.00 82.12 94 ALA A O 1
ATOM 765 N N . ALA A 1 95 ? -41.584 5.268 56.828 1.00 74.88 95 ALA A N 1
ATOM 766 C CA . ALA A 1 95 ? -43.047 5.304 56.787 1.00 74.88 95 ALA A CA 1
ATOM 767 C C . ALA A 1 95 ? -43.690 4.052 57.415 1.00 74.88 95 ALA A C 1
ATOM 769 O O . ALA A 1 95 ? -44.738 4.163 58.046 1.00 74.88 95 ALA A O 1
ATOM 770 N N . SER A 1 96 ? -43.058 2.879 57.295 1.00 67.31 96 SER A N 1
ATOM 771 C CA . SER A 1 96 ? -43.532 1.645 57.943 1.00 67.31 96 SER A CA 1
ATOM 772 C C . SER A 1 96 ? -43.370 1.687 59.468 1.00 67.31 96 SER A C 1
ATOM 774 O O . SER A 1 96 ? -44.232 1.178 60.177 1.00 67.31 96 SER A O 1
ATOM 776 N N . GLU A 1 97 ? -42.325 2.345 59.984 1.00 59.22 97 GLU A N 1
ATOM 777 C CA . GLU A 1 97 ? -42.129 2.551 61.432 1.00 59.22 97 GLU A CA 1
ATOM 778 C C . GLU A 1 97 ? -43.135 3.543 62.048 1.00 59.22 97 GLU A C 1
ATOM 780 O O . GLU A 1 97 ? -43.494 3.415 63.216 1.00 59.22 97 GLU A O 1
ATOM 785 N N . VAL A 1 98 ? -43.654 4.505 61.276 1.00 57.84 98 VAL A N 1
ATOM 786 C CA . VAL A 1 98 ? -44.646 5.492 61.758 1.00 57.84 98 VAL A CA 1
ATOM 787 C C . VAL A 1 98 ? -46.066 4.904 61.868 1.00 57.84 98 VAL A C 1
ATOM 789 O O . VAL A 1 98 ? -46.891 5.421 62.620 1.00 57.84 98 VAL A O 1
ATOM 792 N N . HIS A 1 99 ? -46.359 3.794 61.182 1.00 47.34 99 HIS A N 1
ATOM 793 C CA . HIS A 1 99 ? -47.668 3.124 61.210 1.00 47.34 99 HIS A CA 1
ATOM 794 C C . HIS A 1 99 ? -47.811 2.014 62.272 1.00 47.34 99 HIS A C 1
ATOM 796 O O . HIS A 1 99 ? -48.839 1.336 62.293 1.00 47.34 99 HIS A O 1
ATOM 802 N N . SER A 1 100 ? -46.857 1.848 63.198 1.00 44.12 100 SER A N 1
ATOM 803 C CA . SER A 1 100 ? -47.028 0.976 64.372 1.00 44.12 100 SER A CA 1
ATOM 804 C C . SER A 1 100 ? -47.201 1.773 65.675 1.00 44.12 100 SER A C 1
ATOM 806 O O . SER A 1 100 ? -46.206 2.197 66.265 1.00 44.12 100 SER A O 1
ATOM 808 N N . PRO A 1 101 ? -48.432 1.927 66.197 1.00 42.22 101 PRO A N 1
ATOM 809 C CA . PRO A 1 101 ? -48.649 2.328 67.578 1.00 42.22 101 PRO A CA 1
ATOM 810 C C . PRO A 1 101 ? -49.083 1.122 68.429 1.00 42.22 101 PRO A C 1
ATOM 812 O O . PRO A 1 101 ? -50.257 0.760 68.441 1.00 42.22 101 PRO A O 1
ATOM 815 N N . ASN A 1 102 ? -48.140 0.505 69.153 1.00 32.94 102 ASN A N 1
ATOM 816 C CA . ASN A 1 102 ? -48.252 0.290 70.608 1.00 32.94 102 ASN A CA 1
ATOM 817 C C . ASN A 1 102 ? -47.044 -0.471 71.197 1.00 32.94 102 ASN A C 1
ATOM 819 O O . ASN A 1 102 ? -46.598 -1.454 70.604 1.00 32.94 102 ASN A O 1
ATOM 823 N N . PRO A 1 103 ? -46.545 -0.069 72.384 1.00 44.44 103 PRO A N 1
ATOM 824 C CA . PRO A 1 103 ? -45.481 -0.758 73.097 1.00 44.44 103 PRO A CA 1
ATOM 825 C C . PRO A 1 103 ? -46.053 -1.834 74.035 1.00 44.44 103 PRO A C 1
ATOM 827 O O . PRO A 1 103 ? -47.045 -1.617 74.728 1.00 44.44 103 PRO A O 1
ATOM 830 N N . SER A 1 104 ? -45.381 -2.976 74.130 1.00 32.06 104 SER A N 1
ATOM 831 C CA . SER A 1 104 ? -45.484 -3.868 75.287 1.00 32.06 104 SER A CA 1
ATOM 832 C C . SER A 1 104 ? -44.073 -4.359 75.620 1.00 32.06 104 SER A C 1
ATOM 834 O O . SER A 1 104 ? -43.403 -4.867 74.718 1.00 32.06 104 SER A O 1
ATOM 836 N N . PRO A 1 105 ? -43.564 -4.159 76.849 1.00 57.22 105 PRO A N 1
ATOM 837 C CA . PRO A 1 105 ? -42.222 -4.578 77.205 1.00 57.22 105 PRO A CA 1
ATOM 838 C C . PRO A 1 105 ? -42.292 -5.882 77.997 1.00 57.22 105 PRO A C 1
ATOM 840 O O . PRO A 1 105 ? -42.673 -5.846 79.157 1.00 57.22 105 PRO A O 1
ATOM 843 N N . GLU A 1 106 ? -41.866 -7.017 77.443 1.00 39.06 106 GLU A N 1
ATOM 844 C CA . GLU A 1 106 ? -41.348 -8.088 78.301 1.00 39.06 106 GLU A CA 1
ATOM 845 C C . GLU A 1 106 ? -40.458 -9.092 77.544 1.00 39.06 106 GLU A C 1
ATOM 847 O O . GLU A 1 106 ? -40.894 -9.748 76.604 1.00 39.06 106 GLU A O 1
ATOM 852 N N . ARG A 1 107 ? -39.247 -9.267 78.100 1.00 30.06 107 ARG A N 1
ATOM 853 C CA . ARG A 1 107 ? -38.420 -10.492 78.143 1.00 30.06 107 ARG A CA 1
ATOM 854 C C . ARG A 1 107 ? -37.332 -10.716 77.076 1.00 30.06 107 ARG A C 1
ATOM 856 O O . ARG A 1 107 ? -37.556 -11.352 76.062 1.00 30.06 107 ARG A O 1
ATOM 863 N N . ALA A 1 108 ? -36.130 -10.266 77.463 1.00 36.91 108 ALA A N 1
ATOM 864 C CA . ALA A 1 108 ? -34.861 -11.008 77.631 1.00 36.91 108 ALA A CA 1
ATOM 865 C C . ALA A 1 108 ? -34.242 -11.845 76.469 1.00 36.91 108 ALA A C 1
ATOM 867 O O . ALA A 1 108 ? -34.949 -12.314 75.588 1.00 36.91 108 ALA A O 1
ATOM 868 N N . PRO A 1 109 ? -32.899 -12.043 76.463 1.00 44.97 109 PRO A N 1
ATOM 869 C CA . PRO A 1 109 ? -32.129 -12.231 75.229 1.00 44.97 109 PRO A CA 1
ATOM 870 C C . PRO A 1 109 ? -31.527 -13.641 74.996 1.00 44.97 109 PRO A C 1
ATOM 872 O O . PRO A 1 109 ? -31.254 -14.368 75.950 1.00 44.97 109 PRO A O 1
ATOM 875 N N . LEU A 1 110 ? -31.164 -13.877 73.716 1.00 37.09 110 LEU A N 1
ATOM 876 C CA . LEU A 1 110 ? -30.240 -14.886 73.126 1.00 37.09 110 LEU A CA 1
ATOM 877 C C . LEU A 1 110 ? -30.829 -16.280 72.776 1.00 37.09 110 LEU A C 1
ATOM 879 O O . LEU A 1 110 ? -31.787 -16.683 73.431 1.00 37.09 110 LEU A O 1
ATOM 883 N N . PRO A 1 111 ? -30.254 -17.055 71.812 1.00 42.47 111 PRO A N 1
ATOM 884 C CA . PRO A 1 111 ? -28.992 -16.869 71.072 1.00 42.47 111 PRO A CA 1
ATOM 885 C C . PRO A 1 111 ? -29.080 -17.006 69.531 1.00 42.47 111 PRO A C 1
ATOM 887 O O . PRO A 1 111 ? -30.111 -17.322 68.948 1.00 42.47 111 PRO A O 1
ATOM 890 N N . ALA A 1 112 ? -27.936 -16.730 68.901 1.00 45.59 112 ALA A N 1
ATOM 891 C CA . ALA A 1 112 ? -27.625 -16.872 67.487 1.00 45.59 112 ALA A CA 1
ATOM 892 C C . ALA A 1 112 ? -27.929 -18.267 66.913 1.00 45.59 112 ALA A C 1
ATOM 894 O O . ALA A 1 112 ? -27.515 -19.272 67.480 1.00 45.59 112 ALA A O 1
ATOM 895 N N . GLU A 1 113 ? -28.543 -18.289 65.732 1.00 39.41 113 GLU A N 1
ATOM 896 C CA . GLU A 1 113 ? -28.499 -19.415 64.800 1.00 39.41 113 GLU A CA 1
ATOM 897 C C . GLU A 1 113 ? -27.821 -18.903 63.527 1.00 39.41 113 GLU A C 1
ATOM 899 O O . GLU A 1 113 ? -28.415 -18.218 62.690 1.00 39.41 113 GLU A O 1
ATOM 904 N N . GLU A 1 114 ? -26.521 -19.176 63.435 1.00 39.03 114 GLU A N 1
ATOM 905 C CA . GLU A 1 114 ? -25.822 -19.209 62.162 1.00 39.03 114 GLU A CA 1
ATOM 906 C C . GLU A 1 114 ? -26.443 -20.319 61.314 1.00 39.03 114 GLU A C 1
ATOM 908 O O . GLU A 1 114 ? -26.463 -21.481 61.713 1.00 39.03 114 GLU A O 1
ATOM 913 N N . ALA A 1 115 ? -26.892 -19.981 60.109 1.00 35.88 115 ALA A N 1
ATOM 914 C CA . ALA A 1 115 ? -27.155 -20.965 59.072 1.00 35.88 115 ALA A CA 1
ATOM 915 C C . ALA A 1 115 ? -26.080 -20.847 57.981 1.00 35.88 115 ALA A C 1
ATOM 917 O O . ALA A 1 115 ? -26.257 -20.089 57.025 1.00 35.88 115 ALA A O 1
ATOM 918 N N . PRO A 1 116 ? -24.967 -21.597 58.060 1.00 45.88 116 PRO A N 1
ATOM 919 C CA . PRO A 1 116 ? -24.144 -21.882 56.903 1.00 45.88 116 PRO A CA 1
ATOM 920 C C . PRO A 1 116 ? -24.728 -23.106 56.193 1.00 45.88 116 PRO A C 1
ATOM 922 O O . PRO A 1 116 ? -24.375 -24.247 56.481 1.00 45.88 116 PRO A O 1
ATOM 925 N N . GLN A 1 117 ? -25.626 -22.888 55.232 1.00 39.44 117 GLN A N 1
ATOM 926 C CA . GLN A 1 117 ? -25.991 -23.939 54.279 1.00 39.44 117 GLN A CA 1
ATOM 927 C C . GLN A 1 117 ? -25.016 -23.922 53.096 1.00 39.44 117 GLN A C 1
ATOM 929 O O . GLN A 1 117 ? -25.316 -23.446 52.005 1.00 39.44 117 GLN A O 1
ATOM 934 N N . GLN A 1 118 ? -23.823 -24.470 53.338 1.00 46.81 118 GLN A N 1
ATOM 935 C CA . GLN A 1 118 ? -22.998 -25.091 52.305 1.00 46.81 118 GLN A CA 1
ATOM 936 C C . GLN A 1 118 ? -23.183 -26.609 52.375 1.00 46.81 118 GLN A C 1
ATOM 938 O O . GLN A 1 118 ? -22.527 -27.279 53.156 1.00 46.81 118 GLN A O 1
ATOM 943 N N . HIS A 1 119 ? -24.044 -27.147 51.518 1.00 38.88 119 HIS A N 1
ATOM 944 C CA . HIS A 1 119 ? -24.042 -28.532 51.035 1.00 38.88 119 HIS A CA 1
ATOM 945 C C . HIS A 1 119 ? -24.863 -28.491 49.738 1.00 38.88 119 HIS A C 1
ATOM 947 O O . HIS A 1 119 ? -25.973 -27.984 49.744 1.00 38.88 119 HIS A O 1
ATOM 953 N N . GLY A 1 120 ? -24.448 -28.942 48.566 1.00 34.38 120 GLY A N 1
ATOM 954 C CA . GLY A 1 120 ? -23.297 -29.705 48.137 1.00 34.38 120 GLY A CA 1
ATOM 955 C C . GLY A 1 120 ? -23.686 -30.351 46.802 1.00 34.38 120 GLY A C 1
ATOM 956 O O . GLY A 1 120 ? -24.826 -30.761 46.618 1.00 34.38 120 GLY A O 1
ATOM 957 N N . LEU A 1 121 ? -22.704 -30.487 45.913 1.00 46.97 121 LEU A N 1
ATOM 958 C CA . LEU A 1 121 ? -22.662 -31.510 44.866 1.00 46.97 121 LEU A CA 1
ATOM 959 C C . LEU A 1 121 ? -23.539 -31.325 43.609 1.00 46.97 121 LEU A C 1
ATOM 961 O O . LEU A 1 121 ? -24.574 -31.952 43.418 1.00 46.97 121 LEU A O 1
ATOM 965 N N . GLY A 1 122 ? -22.967 -30.603 42.646 1.00 34.12 122 GLY A N 1
ATOM 966 C CA . GLY A 1 122 ? -23.193 -30.823 41.219 1.00 34.12 122 GLY A CA 1
ATOM 967 C C . GLY A 1 122 ? -21.862 -30.706 40.484 1.00 34.12 122 GLY A C 1
ATOM 968 O O . GLY A 1 122 ? -21.548 -29.653 39.940 1.00 34.12 122 GLY A O 1
ATOM 969 N N . LYS A 1 123 ? -21.027 -31.754 40.519 1.00 53.50 123 LYS A N 1
ATOM 970 C CA . LYS A 1 123 ? -19.814 -31.837 39.687 1.00 53.50 123 LYS A CA 1
ATOM 971 C C . LYS A 1 123 ? -20.246 -31.879 38.216 1.00 53.50 123 LYS A C 1
ATOM 973 O O . LYS A 1 123 ? -20.523 -32.947 37.684 1.00 53.50 123 LYS A O 1
ATOM 978 N N . SER A 1 124 ? -20.313 -30.712 37.583 1.00 48.06 124 SER A N 1
ATOM 979 C CA . SER A 1 124 ? -20.376 -30.572 36.129 1.00 48.06 124 SER A CA 1
ATOM 980 C C . SER A 1 124 ? -18.953 -30.324 35.603 1.00 48.06 124 SER A C 1
ATOM 982 O O . SER A 1 124 ? -18.271 -29.457 36.153 1.00 48.06 124 SER A O 1
ATOM 984 N N . PRO A 1 125 ? -18.462 -31.041 34.573 1.00 51.16 125 PRO A N 1
ATOM 985 C CA . PRO A 1 125 ? -17.083 -30.921 34.076 1.00 51.16 125 PRO A CA 1
ATOM 986 C C . PRO A 1 125 ? -16.703 -29.591 33.389 1.00 51.16 125 PRO A C 1
ATOM 988 O O . PRO A 1 125 ? -15.697 -29.556 32.690 1.00 51.16 125 PRO A O 1
ATOM 991 N N . ALA A 1 126 ? -17.473 -28.507 33.526 1.00 54.88 126 ALA A N 1
ATOM 992 C CA . ALA A 1 126 ? -17.318 -27.317 32.681 1.00 54.88 126 ALA A CA 1
ATOM 993 C C . ALA A 1 126 ? -17.532 -25.978 33.408 1.00 54.88 126 ALA A C 1
ATOM 995 O O . ALA A 1 126 ? -18.159 -25.074 32.866 1.00 54.88 126 ALA A O 1
ATOM 996 N N . HIS A 1 127 ? -16.995 -25.814 34.616 1.00 56.25 127 HIS A N 1
ATOM 997 C CA . HIS A 1 127 ? -16.894 -24.487 35.236 1.00 56.25 127 HIS A CA 1
ATOM 998 C C . HIS A 1 127 ? -15.438 -24.022 35.291 1.00 56.25 127 HIS A C 1
ATOM 1000 O O . HIS A 1 127 ? -14.814 -23.975 36.345 1.00 56.25 127 HIS A O 1
ATOM 1006 N N . CYS A 1 128 ? -14.895 -23.658 34.129 1.00 58.19 128 CYS A N 1
ATOM 1007 C CA . CYS A 1 128 ? -13.824 -22.668 34.078 1.00 58.19 128 CYS A CA 1
ATOM 1008 C C . CYS A 1 128 ? -14.508 -21.296 34.054 1.00 58.19 128 CYS A C 1
ATOM 1010 O O . CYS A 1 128 ? -14.829 -20.763 32.995 1.00 58.19 128 CYS A O 1
ATOM 1012 N N . CYS A 1 129 ? -14.866 -20.783 35.230 1.00 72.75 129 CYS A N 1
ATOM 1013 C CA . CYS A 1 129 ? -15.376 -19.422 35.340 1.00 72.75 129 CYS A CA 1
ATOM 1014 C C . CYS A 1 129 ? -14.177 -18.487 35.427 1.00 72.75 129 CYS A C 1
ATOM 1016 O O . CYS A 1 129 ? -13.591 -18.361 36.498 1.00 72.75 129 CYS A O 1
ATOM 1018 N N . PHE A 1 130 ? -13.818 -17.858 34.311 1.00 85.25 130 PHE A N 1
ATOM 1019 C CA . PHE A 1 130 ? -12.908 -16.719 34.345 1.00 85.25 130 PHE A CA 1
ATOM 1020 C C . PHE A 1 130 ? -13.528 -15.592 35.179 1.00 85.25 130 PHE A C 1
ATOM 1022 O O . PHE A 1 130 ? -14.737 -15.340 35.089 1.00 85.25 130 PHE A O 1
ATOM 1029 N N . SER A 1 131 ? -12.711 -14.898 35.969 1.00 92.44 131 SER A N 1
ATOM 1030 C CA . SER A 1 131 ? -13.089 -13.609 36.547 1.00 92.44 131 SER A CA 1
ATOM 1031 C C . SER A 1 131 ? -13.365 -12.604 35.420 1.00 92.44 131 SER A C 1
ATOM 1033 O O . SER A 1 131 ? -12.919 -12.759 34.279 1.00 92.44 131 SER A O 1
ATOM 1035 N N . ARG A 1 132 ? -14.118 -11.545 35.725 1.00 91.38 132 ARG A N 1
ATOM 1036 C CA . ARG A 1 132 ? -14.386 -10.471 34.760 1.00 91.38 132 ARG A CA 1
ATOM 1037 C C . ARG A 1 132 ? -13.086 -9.842 34.245 1.00 91.38 132 A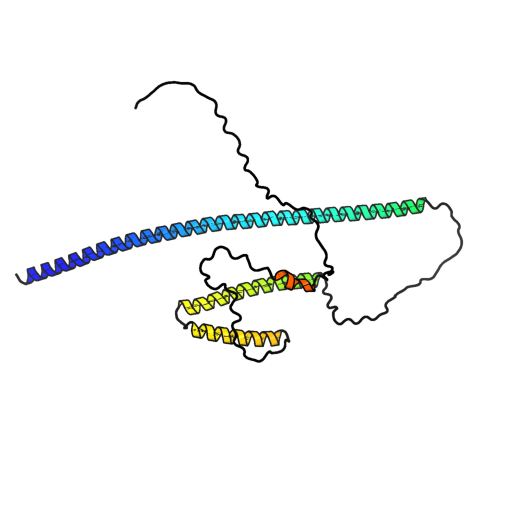RG A C 1
ATOM 1039 O O . ARG A 1 132 ? -12.985 -9.528 33.061 1.00 91.38 132 ARG A O 1
ATOM 1046 N N . GLU A 1 133 ? -12.112 -9.678 35.128 1.00 94.56 133 GLU A N 1
ATOM 1047 C CA . GLU A 1 133 ? -10.789 -9.129 34.850 1.00 94.56 133 GLU A CA 1
ATOM 1048 C C . GLU A 1 133 ? -9.973 -10.089 33.974 1.00 94.56 133 GLU A C 1
ATOM 1050 O O . GLU A 1 133 ? -9.407 -9.664 32.968 1.00 94.56 133 GLU A O 1
ATOM 1055 N N . GLU A 1 134 ? -9.994 -11.389 34.283 1.00 95.31 134 GLU A N 1
ATOM 1056 C CA . GLU A 1 134 ? -9.341 -12.423 33.466 1.00 95.31 134 GLU A CA 1
ATOM 1057 C C . GLU A 1 134 ? -9.934 -12.479 32.055 1.00 95.31 134 GLU A C 1
ATOM 1059 O O . GLU A 1 134 ? -9.203 -12.541 31.070 1.00 95.31 134 GLU A O 1
ATOM 1064 N N . LEU A 1 135 ? -11.261 -12.391 31.923 1.00 94.62 135 LEU A N 1
ATOM 1065 C CA . LEU A 1 135 ? -11.918 -12.370 30.618 1.00 94.62 135 LEU A CA 1
ATOM 1066 C C . LEU A 1 135 ? -11.549 -11.116 29.816 1.00 94.62 135 LEU A C 1
ATOM 1068 O O . LEU A 1 135 ? -11.326 -11.199 28.606 1.00 94.62 135 LEU A O 1
ATOM 1072 N N . GLN A 1 136 ? -11.468 -9.957 30.473 1.00 94.56 136 GLN A N 1
ATOM 1073 C CA . GLN A 1 136 ? -11.022 -8.722 29.832 1.00 94.56 136 GLN A CA 1
ATOM 1074 C C . GLN A 1 136 ? -9.579 -8.853 29.330 1.00 94.56 136 GLN A C 1
ATOM 1076 O O . GLN A 1 136 ? -9.300 -8.482 28.187 1.00 94.56 136 GLN A O 1
ATOM 1081 N N . GLN A 1 137 ? -8.693 -9.429 30.142 1.00 97.12 137 GLN A N 1
ATOM 1082 C CA . GLN A 1 137 ? -7.305 -9.676 29.769 1.00 97.12 137 GLN A CA 1
ATOM 1083 C C . GLN A 1 137 ? -7.197 -10.664 28.598 1.00 97.12 137 GLN A C 1
ATOM 1085 O O . GLN A 1 137 ? -6.561 -10.350 27.597 1.00 97.12 137 GLN A O 1
ATOM 1090 N N . ILE A 1 138 ? -7.896 -11.802 28.649 1.00 96.44 138 ILE A N 1
ATOM 1091 C CA . ILE A 1 138 ? -7.916 -12.798 27.562 1.00 96.44 138 ILE A CA 1
ATOM 1092 C C . ILE A 1 138 ? -8.409 -12.172 26.253 1.00 96.44 138 ILE A C 1
ATOM 1094 O O . ILE A 1 138 ? -7.872 -12.448 25.181 1.00 96.44 138 ILE A O 1
ATOM 1098 N N . LEU A 1 139 ? -9.436 -11.321 26.308 1.00 96.50 139 LEU A N 1
ATOM 1099 C CA . LEU A 1 139 ? -9.947 -10.636 25.120 1.00 96.50 139 LEU A CA 1
ATOM 1100 C C . LEU A 1 139 ? -8.939 -9.636 24.551 1.00 96.50 139 LEU A C 1
ATOM 1102 O O . LEU A 1 139 ? -8.824 -9.540 23.325 1.00 96.50 139 LEU A O 1
ATOM 1106 N N . GLN A 1 140 ? -8.221 -8.916 25.412 1.00 97.56 140 GLN A N 1
ATOM 1107 C CA . GLN A 1 140 ? -7.151 -8.017 24.999 1.00 97.56 140 GLN A CA 1
ATOM 1108 C C . GLN A 1 140 ? -6.006 -8.796 24.345 1.00 97.56 140 GLN A C 1
ATOM 1110 O O . GLN A 1 140 ? -5.676 -8.520 23.192 1.00 97.56 140 GLN A O 1
ATOM 1115 N N . GLU A 1 141 ? -5.481 -9.820 25.015 1.00 97.69 141 GLU A N 1
ATOM 1116 C CA . GLU A 1 141 ? -4.414 -10.676 24.489 1.00 97.69 141 GLU A CA 1
ATOM 1117 C C . GLU A 1 141 ? -4.834 -11.321 23.163 1.00 97.69 141 GLU A C 1
ATOM 1119 O O . GLU A 1 141 ? -4.071 -11.342 22.198 1.00 97.69 141 GLU A O 1
ATOM 1124 N N . ARG A 1 142 ? -6.090 -11.770 23.047 1.00 98.00 142 ARG A N 1
ATOM 1125 C CA . ARG A 1 142 ? -6.642 -12.305 21.795 1.00 98.00 142 ARG A CA 1
ATOM 1126 C C . ARG A 1 142 ? -6.656 -11.259 20.682 1.00 98.00 142 ARG A C 1
ATOM 1128 O O . ARG A 1 142 ? -6.396 -11.609 19.530 1.00 98.00 142 ARG A O 1
ATOM 1135 N N . ASN A 1 143 ? -7.000 -10.006 20.978 1.00 97.25 143 ASN A N 1
ATOM 1136 C CA . ASN A 1 143 ? -6.953 -8.921 19.994 1.00 97.25 143 ASN A CA 1
ATOM 1137 C C . ASN A 1 143 ? -5.510 -8.637 19.556 1.00 97.25 143 ASN A C 1
ATOM 1139 O O . ASN A 1 143 ? -5.264 -8.531 18.357 1.00 97.25 143 ASN A O 1
ATOM 1143 N N . GLU A 1 144 ? -4.564 -8.586 20.493 1.00 97.62 144 GLU A N 1
ATOM 1144 C CA . GLU A 1 144 ? -3.136 -8.389 20.210 1.00 97.62 144 GLU A CA 1
ATOM 1145 C C . GLU A 1 144 ? -2.572 -9.530 19.351 1.00 97.62 144 GLU A C 1
ATOM 1147 O O . GLU A 1 144 ? -1.969 -9.284 18.308 1.00 97.62 144 GLU A O 1
ATOM 1152 N N . LEU A 1 145 ? -2.863 -10.784 19.708 1.00 98.38 145 LEU A N 1
ATOM 1153 C CA . LEU A 1 145 ? -2.513 -11.971 18.921 1.00 98.38 145 LEU A CA 1
ATOM 1154 C C . LEU A 1 145 ? -3.115 -11.930 17.515 1.00 98.38 145 LEU A C 1
ATOM 1156 O O . LEU A 1 145 ? -2.458 -12.335 16.558 1.00 98.38 145 LEU A O 1
ATOM 1160 N N . LYS A 1 146 ? -4.349 -11.433 17.365 1.00 98.00 146 LYS A N 1
ATOM 1161 C CA . LYS A 1 146 ? -4.993 -11.279 16.055 1.00 98.00 146 LYS A CA 1
ATOM 1162 C C . LYS A 1 146 ? -4.257 -10.254 15.190 1.00 98.00 146 LYS A C 1
ATOM 1164 O O . LYS A 1 146 ? -4.030 -10.528 14.014 1.00 98.00 146 LYS A O 1
ATOM 1169 N N . THR A 1 147 ? -3.864 -9.120 15.768 1.00 97.44 147 THR A N 1
ATOM 1170 C CA . THR A 1 147 ? -3.069 -8.092 15.078 1.00 97.44 147 THR A CA 1
ATOM 1171 C C . THR A 1 147 ? -1.687 -8.625 14.702 1.00 97.44 147 THR A C 1
ATOM 1173 O O . THR A 1 147 ? -1.295 -8.529 13.544 1.00 97.44 147 THR A O 1
ATOM 1176 N N . ASN A 1 148 ? -0.983 -9.276 15.630 1.00 97.81 148 ASN A N 1
ATOM 1177 C CA . ASN A 1 148 ? 0.335 -9.862 15.370 1.00 97.81 148 ASN A CA 1
ATOM 1178 C C . ASN A 1 148 ? 0.274 -10.949 14.288 1.00 97.81 148 ASN A C 1
ATOM 1180 O O . ASN A 1 148 ? 1.132 -10.999 13.412 1.00 97.81 148 ASN A O 1
ATOM 1184 N N . LEU A 1 149 ? -0.761 -11.796 14.301 1.00 96.81 149 LEU A N 1
ATOM 1185 C CA . LEU A 1 149 ? -0.971 -12.806 13.264 1.00 96.81 149 LEU A CA 1
ATOM 1186 C C . LEU A 1 149 ? -1.181 -12.170 11.885 1.00 96.81 149 LEU A C 1
ATOM 1188 O O . LEU A 1 149 ? -0.680 -12.706 10.899 1.00 96.81 149 LEU A O 1
ATOM 1192 N N . PHE A 1 150 ? -1.916 -11.060 11.812 1.00 97.50 150 PHE A N 1
ATOM 1193 C CA . PHE A 1 150 ? -2.111 -10.320 10.567 1.00 97.50 150 PHE A CA 1
ATOM 1194 C C . PHE A 1 150 ? -0.786 -9.750 10.039 1.00 97.50 150 PHE A C 1
ATOM 1196 O O . PHE A 1 150 ? -0.442 -10.007 8.888 1.00 97.50 150 PHE A O 1
ATOM 1203 N N . LEU A 1 151 ? -0.004 -9.077 10.890 1.00 97.69 151 LEU A N 1
ATOM 1204 C CA . LEU A 1 151 ? 1.297 -8.509 10.512 1.00 97.69 151 LEU A CA 1
ATOM 1205 C C . LEU A 1 151 ? 2.275 -9.587 10.026 1.00 97.69 151 LEU A C 1
ATOM 1207 O O . LEU A 1 151 ? 2.864 -9.463 8.958 1.00 97.69 151 LEU A O 1
ATOM 1211 N N . VAL A 1 152 ? 2.383 -10.705 10.749 1.00 97.81 152 VAL A N 1
ATOM 1212 C CA . VAL A 1 152 ? 3.260 -11.820 10.350 1.00 97.81 152 VAL A CA 1
ATOM 1213 C C . VAL A 1 152 ? 2.804 -12.457 9.031 1.00 97.81 152 VAL A C 1
ATOM 1215 O O . VAL A 1 152 ? 3.633 -12.911 8.243 1.00 97.81 152 VAL A O 1
ATOM 1218 N N . GLN A 1 153 ? 1.497 -12.511 8.752 1.00 96.19 153 GLN A N 1
ATOM 1219 C CA . GLN A 1 153 ? 1.002 -12.986 7.454 1.00 96.19 153 GLN A CA 1
ATOM 1220 C C . GLN A 1 153 ? 1.397 -12.047 6.310 1.00 96.19 153 GLN A C 1
ATOM 1222 O O . GLN A 1 153 ? 1.766 -12.533 5.240 1.00 96.19 153 GLN A O 1
ATOM 1227 N N . GLU A 1 154 ? 1.351 -10.735 6.538 1.00 96.50 154 GLU A N 1
ATOM 1228 C CA . GLU A 1 154 ? 1.801 -9.729 5.576 1.00 96.50 154 GLU A CA 1
ATOM 1229 C C . GLU A 1 154 ? 3.313 -9.823 5.325 1.00 96.50 154 GLU A C 1
ATOM 1231 O O . GLU A 1 154 ? 3.730 -9.889 4.169 1.00 96.50 154 GLU A O 1
ATOM 1236 N N . GLU A 1 155 ? 4.131 -9.941 6.375 1.00 96.62 155 GLU A N 1
ATOM 1237 C CA . GLU A 1 155 ? 5.582 -10.154 6.259 1.00 96.62 155 GLU A CA 1
ATOM 1238 C C . GLU A 1 155 ? 5.910 -11.435 5.478 1.00 96.62 155 GLU A C 1
ATOM 1240 O O . GLU A 1 155 ? 6.754 -11.437 4.580 1.00 96.62 155 GLU A O 1
ATOM 1245 N N . LEU A 1 156 ? 5.207 -12.537 5.761 1.00 94.38 156 LEU A N 1
ATOM 1246 C CA . LEU A 1 156 ? 5.370 -13.782 5.008 1.00 94.38 156 LEU A CA 1
ATOM 1247 C C . LEU A 1 156 ? 5.016 -13.605 3.530 1.00 94.38 156 LEU A C 1
ATOM 1249 O O . LEU A 1 156 ? 5.734 -14.118 2.671 1.00 94.38 156 LEU A O 1
ATOM 1253 N N . ALA A 1 157 ? 3.929 -12.898 3.220 1.00 93.00 157 ALA A N 1
ATOM 1254 C CA . ALA A 1 157 ? 3.545 -12.606 1.842 1.00 93.00 157 ALA A CA 1
ATOM 1255 C C . ALA A 1 157 ? 4.578 -11.702 1.147 1.00 93.00 157 ALA A C 1
ATOM 1257 O O . ALA A 1 157 ? 4.912 -11.940 -0.017 1.00 93.00 157 ALA A O 1
ATOM 1258 N N . TYR A 1 158 ? 5.129 -10.721 1.867 1.00 95.00 158 TYR A N 1
ATOM 1259 C CA . TYR A 1 158 ? 6.206 -9.857 1.391 1.00 95.00 158 TYR A CA 1
ATOM 1260 C C . TYR A 1 158 ? 7.428 -10.680 0.975 1.00 95.00 158 TYR A C 1
ATOM 1262 O O . TYR A 1 158 ? 7.828 -10.615 -0.186 1.00 95.00 158 TYR A O 1
ATOM 1270 N N . TYR A 1 159 ? 7.962 -11.528 1.860 1.00 92.38 159 TYR A N 1
ATOM 1271 C CA . TYR A 1 159 ? 9.133 -12.350 1.536 1.00 92.38 159 TYR A CA 1
ATOM 1272 C C . TYR A 1 159 ? 8.859 -13.365 0.422 1.00 92.38 159 TYR A C 1
ATOM 1274 O O . TYR A 1 159 ? 9.731 -13.620 -0.405 1.00 92.38 159 TYR A O 1
ATOM 1282 N N . GLN A 1 160 ? 7.650 -13.934 0.357 1.00 90.25 160 GLN A N 1
ATOM 1283 C CA . GLN A 1 160 ? 7.262 -14.836 -0.734 1.00 90.25 160 GLN A CA 1
ATOM 1284 C C . GLN A 1 160 ? 7.261 -14.138 -2.094 1.00 90.25 160 GLN A C 1
ATOM 1286 O O . GLN A 1 160 ? 7.682 -14.740 -3.079 1.00 90.25 160 GLN A O 1
ATOM 1291 N N . ARG A 1 161 ? 6.795 -12.888 -2.154 1.00 90.19 161 ARG A N 1
ATOM 1292 C CA . ARG A 1 161 ? 6.843 -12.074 -3.371 1.00 90.19 161 ARG A CA 1
ATOM 1293 C C . ARG A 1 161 ? 8.277 -11.671 -3.711 1.00 90.19 161 ARG A C 1
ATOM 1295 O O . ARG A 1 161 ? 8.667 -11.779 -4.867 1.00 90.19 161 ARG A O 1
ATOM 1302 N N . GLU A 1 162 ? 9.070 -11.296 -2.714 1.00 89.94 162 GLU A N 1
ATOM 1303 C CA . GLU A 1 162 ? 10.478 -10.925 -2.899 1.00 89.94 162 GLU A CA 1
ATOM 1304 C C . GLU A 1 162 ? 11.314 -12.081 -3.473 1.00 89.94 162 GLU A C 1
ATOM 1306 O O . GLU A 1 162 ? 12.141 -11.883 -4.359 1.00 89.94 162 GLU A O 1
ATOM 1311 N N . LEU A 1 163 ? 11.034 -13.317 -3.046 1.00 84.81 163 LEU A N 1
ATOM 1312 C CA . LEU A 1 163 ? 11.660 -14.530 -3.588 1.00 84.81 163 LEU A CA 1
ATOM 1313 C C . LEU A 1 163 ? 11.358 -14.763 -5.080 1.00 84.81 163 LEU A C 1
ATOM 1315 O O . LEU A 1 163 ? 12.172 -15.386 -5.762 1.00 84.81 163 LEU A O 1
ATOM 1319 N N . LEU A 1 164 ? 10.209 -14.286 -5.575 1.00 81.81 164 LEU A N 1
ATOM 1320 C CA . LEU A 1 164 ? 9.789 -14.415 -6.976 1.00 81.81 164 LEU A CA 1
ATOM 1321 C C . LEU A 1 164 ? 10.274 -13.247 -7.846 1.00 81.81 164 LEU A C 1
ATOM 1323 O O . LEU A 1 164 ? 10.630 -13.466 -9.000 1.00 81.81 164 LEU A O 1
ATOM 1327 N N . ASN A 1 165 ? 10.304 -12.028 -7.299 1.00 76.38 165 ASN A N 1
ATOM 1328 C CA . ASN A 1 165 ? 10.653 -10.803 -8.029 1.00 76.38 165 ASN A CA 1
ATOM 1329 C C . ASN A 1 165 ? 12.088 -10.804 -8.586 1.00 76.38 165 ASN A C 1
ATOM 1331 O O . ASN A 1 165 ? 12.343 -10.164 -9.600 1.00 76.38 165 ASN A O 1
ATOM 1335 N N . GLU A 1 166 ? 13.016 -11.522 -7.949 1.00 66.31 166 GLU A N 1
ATOM 1336 C CA . GLU A 1 166 ? 14.405 -11.646 -8.414 1.00 66.31 166 GLU A CA 1
ATOM 1337 C C . GLU A 1 166 ? 14.687 -12.935 -9.223 1.00 66.31 166 GLU A C 1
ATOM 1339 O O . GLU A 1 166 ? 15.849 -13.269 -9.440 1.00 66.31 166 GLU A O 1
ATOM 1344 N N . GLU A 1 167 ? 13.665 -13.716 -9.610 1.00 68.31 167 GLU A N 1
ATOM 1345 C CA . GLU A 1 167 ? 13.810 -15.053 -10.238 1.00 68.31 167 GLU A CA 1
ATOM 1346 C C . GLU A 1 167 ? 14.766 -16.009 -9.489 1.00 68.31 167 GLU A C 1
ATOM 1348 O O . GLU A 1 167 ? 15.203 -17.028 -10.026 1.00 68.31 167 GLU A O 1
ATOM 1353 N N . ARG A 1 168 ? 15.073 -15.733 -8.211 1.00 71.56 168 ARG A N 1
ATOM 1354 C CA . ARG A 1 168 ? 15.985 -16.560 -7.406 1.00 71.56 168 ARG A CA 1
ATOM 1355 C C . ARG A 1 168 ? 15.500 -18.002 -7.321 1.00 71.56 168 ARG A C 1
ATOM 1357 O O . ARG A 1 168 ? 16.318 -18.915 -7.217 1.00 71.56 168 ARG A O 1
ATOM 1364 N N . ILE A 1 169 ? 14.178 -18.197 -7.311 1.00 79.62 169 ILE A N 1
ATOM 1365 C CA . ILE A 1 169 ? 13.540 -19.504 -7.177 1.00 79.62 169 ILE A CA 1
ATOM 1366 C C . ILE A 1 169 ? 12.311 -19.590 -8.103 1.00 79.62 169 ILE A C 1
ATOM 1368 O O . ILE A 1 169 ? 11.406 -18.762 -7.989 1.00 79.62 169 ILE A O 1
ATOM 1372 N N . PRO A 1 170 ? 12.220 -20.617 -8.969 1.00 87.69 170 PRO A N 1
ATOM 1373 C CA . PRO A 1 170 ? 11.014 -20.899 -9.746 1.00 87.69 170 PRO A CA 1
ATOM 1374 C C . PRO A 1 170 ? 9.755 -21.099 -8.883 1.00 87.69 170 PRO A C 1
ATOM 1376 O O . PRO A 1 170 ? 9.810 -21.690 -7.801 1.00 87.69 170 PRO A O 1
ATOM 1379 N N . SER A 1 171 ? 8.593 -20.685 -9.399 1.00 85.12 171 SER A N 1
ATOM 1380 C CA . SER A 1 171 ? 7.300 -20.708 -8.686 1.00 85.12 171 SER A CA 1
ATOM 1381 C C . SER A 1 171 ? 6.914 -22.082 -8.131 1.00 85.12 171 SER A C 1
ATOM 1383 O O . SER A 1 171 ? 6.524 -22.193 -6.970 1.00 85.12 171 SER A O 1
ATOM 1385 N N . PHE A 1 172 ? 7.110 -23.150 -8.908 1.00 88.69 172 PHE A N 1
ATOM 1386 C CA . PHE A 1 172 ? 6.751 -24.507 -8.487 1.00 88.69 172 PHE A CA 1
ATOM 1387 C C . PHE A 1 172 ? 7.525 -24.981 -7.244 1.00 88.69 172 PHE A C 1
ATOM 1389 O O . PHE A 1 172 ? 6.989 -25.728 -6.423 1.00 88.69 172 PHE A O 1
ATOM 1396 N N . PHE A 1 173 ? 8.774 -24.533 -7.058 1.00 90.50 173 PHE A N 1
ATOM 1397 C CA . PHE A 1 173 ? 9.539 -24.839 -5.848 1.00 90.50 173 PHE A CA 1
ATOM 1398 C C . PHE A 1 173 ? 8.989 -24.082 -4.640 1.00 90.50 173 PHE A C 1
ATOM 1400 O O . PHE A 1 173 ? 8.905 -24.654 -3.552 1.00 90.50 173 PHE A O 1
ATOM 1407 N N . LEU A 1 174 ? 8.576 -22.823 -4.816 1.00 89.81 174 LEU A N 1
ATOM 1408 C CA . LEU A 1 174 ? 7.930 -22.052 -3.755 1.00 89.81 174 LEU A CA 1
ATOM 1409 C C . LEU A 1 174 ? 6.621 -22.713 -3.311 1.00 89.81 174 LEU A C 1
ATOM 1411 O O . LEU A 1 174 ? 6.364 -22.805 -2.111 1.00 89.81 174 LEU A O 1
ATOM 1415 N N . ASP A 1 175 ? 5.831 -23.234 -4.244 1.00 90.69 175 ASP A N 1
ATOM 1416 C CA . ASP A 1 175 ? 4.580 -23.932 -3.934 1.00 90.69 175 ASP A CA 1
ATOM 1417 C C . ASP A 1 175 ? 4.825 -25.266 -3.218 1.00 90.69 175 ASP A C 1
ATOM 1419 O O . ASP A 1 175 ? 4.165 -25.571 -2.217 1.00 90.69 175 ASP A O 1
ATOM 1423 N N . ALA A 1 176 ? 5.844 -26.021 -3.637 1.00 93.94 176 ALA A N 1
ATOM 1424 C CA . ALA A 1 176 ? 6.281 -27.223 -2.930 1.00 93.94 176 ALA A CA 1
ATOM 1425 C C . ALA A 1 176 ? 6.737 -26.909 -1.491 1.00 93.94 176 ALA A C 1
ATOM 1427 O O . ALA A 1 176 ? 6.337 -27.601 -0.547 1.00 93.94 176 ALA A O 1
ATOM 1428 N N . MET A 1 177 ? 7.511 -25.834 -1.296 1.00 92.00 177 MET A N 1
ATOM 1429 C CA . MET A 1 177 ? 7.915 -25.353 0.032 1.00 92.00 177 MET A CA 1
ATOM 1430 C C . MET A 1 177 ? 6.713 -24.898 0.870 1.00 92.00 177 MET A C 1
ATOM 1432 O O . MET A 1 177 ? 6.606 -25.246 2.043 1.00 92.00 177 MET A O 1
ATOM 1436 N N . LYS A 1 178 ? 5.758 -24.164 0.292 1.00 91.75 178 LYS A N 1
ATOM 1437 C CA . LYS A 1 178 ? 4.522 -23.765 0.987 1.00 91.75 178 LYS A CA 1
ATOM 1438 C C . LYS A 1 178 ? 3.724 -24.984 1.441 1.00 91.75 178 LYS A C 1
ATOM 1440 O O . LYS A 1 178 ? 3.233 -25.004 2.571 1.00 91.75 178 LYS A O 1
ATOM 1445 N N . SER A 1 179 ? 3.621 -26.011 0.598 1.00 92.12 179 SER A N 1
ATOM 1446 C CA . SER A 1 179 ? 2.941 -27.265 0.934 1.00 92.12 179 SER A CA 1
ATOM 1447 C C . SER A 1 179 ? 3.636 -27.995 2.089 1.00 92.12 179 SER A C 1
ATOM 1449 O O . SER A 1 179 ? 2.971 -28.401 3.048 1.00 92.12 179 SER A O 1
ATOM 1451 N N . SER A 1 180 ? 4.970 -28.101 2.073 1.00 95.88 180 SER A N 1
ATOM 1452 C CA . SER A 1 180 ? 5.727 -28.731 3.165 1.00 95.88 180 SER A CA 1
ATOM 1453 C C . SER A 1 180 ? 5.615 -27.943 4.477 1.00 95.88 180 SER A C 1
ATOM 1455 O O . SER A 1 180 ? 5.320 -28.536 5.519 1.00 95.88 180 SER A O 1
ATOM 1457 N N . ILE A 1 181 ? 5.709 -26.610 4.427 1.00 94.50 181 ILE A N 1
ATOM 1458 C CA . ILE A 1 181 ? 5.500 -25.721 5.580 1.00 94.50 181 ILE A CA 1
ATOM 1459 C C . ILE A 1 181 ? 4.070 -25.858 6.117 1.00 94.50 181 ILE A C 1
ATOM 1461 O O . ILE A 1 181 ? 3.880 -25.960 7.328 1.00 94.50 181 ILE A O 1
ATOM 1465 N N . LYS A 1 182 ? 3.043 -25.919 5.257 1.00 93.75 182 LYS A N 1
ATOM 1466 C CA . LYS A 1 182 ? 1.636 -26.093 5.672 1.00 93.75 182 LYS A CA 1
ATOM 1467 C C . LYS A 1 182 ? 1.429 -27.434 6.383 1.00 93.75 182 LYS A C 1
ATOM 1469 O O . LYS A 1 182 ? 0.767 -27.462 7.425 1.00 93.75 182 LYS A O 1
ATOM 1474 N N . LYS A 1 183 ? 2.029 -28.518 5.874 1.00 94.31 183 LYS A N 1
ATOM 1475 C CA . LYS A 1 183 ? 2.021 -29.850 6.509 1.00 94.31 183 LYS A CA 1
ATOM 1476 C C . LYS A 1 183 ? 2.710 -29.815 7.874 1.00 94.31 183 LYS A C 1
ATOM 1478 O O . LYS A 1 183 ? 2.134 -30.263 8.866 1.00 94.31 183 LYS A O 1
ATOM 1483 N N . GLN A 1 184 ? 3.897 -29.214 7.955 1.00 95.75 184 GLN A N 1
ATOM 1484 C CA . GLN A 1 184 ? 4.642 -29.095 9.209 1.00 95.75 184 GLN A CA 1
ATOM 1485 C C . GLN A 1 184 ? 3.908 -28.214 10.230 1.00 95.75 184 GLN A C 1
ATOM 1487 O O . GLN A 1 184 ? 3.803 -28.588 11.396 1.00 95.75 184 GLN A O 1
ATOM 1492 N N . ARG A 1 185 ? 3.316 -27.097 9.796 1.00 94.56 185 ARG A N 1
ATOM 1493 C CA . ARG A 1 185 ? 2.484 -26.219 10.630 1.00 94.56 185 ARG A CA 1
ATOM 1494 C C . ARG A 1 185 ? 1.275 -26.958 11.189 1.00 94.56 185 ARG A C 1
ATOM 1496 O O . ARG A 1 185 ? 0.977 -26.790 12.365 1.00 94.56 185 ARG A O 1
ATOM 1503 N N . ARG A 1 186 ? 0.587 -27.777 10.381 1.00 92.06 186 ARG A N 1
ATOM 1504 C CA . ARG A 1 186 ? -0.542 -28.604 10.849 1.00 92.06 186 ARG A CA 1
ATOM 1505 C C . ARG A 1 186 ? -0.085 -29.567 11.945 1.00 92.06 186 ARG A C 1
ATOM 1507 O O . ARG A 1 186 ? -0.720 -29.618 12.993 1.00 92.06 186 ARG A O 1
ATOM 1514 N N . LYS A 1 187 ? 1.052 -30.240 11.741 1.00 94.69 187 LYS A N 1
ATOM 1515 C CA . LYS A 1 187 ? 1.652 -31.144 12.731 1.00 94.69 187 LYS A CA 1
ATOM 1516 C C . LYS A 1 187 ? 2.014 -30.424 14.035 1.00 94.69 187 LYS A C 1
ATOM 1518 O O . LYS A 1 187 ? 1.618 -30.855 15.110 1.00 94.69 187 LYS A O 1
ATOM 1523 N N . ILE A 1 188 ? 2.727 -29.300 13.947 1.00 95.62 188 ILE A N 1
ATOM 1524 C CA . ILE A 1 188 ? 3.114 -28.496 15.117 1.00 95.62 188 ILE A CA 1
ATOM 1525 C C . ILE A 1 188 ? 1.872 -27.976 15.845 1.00 95.62 188 ILE A C 1
ATOM 1527 O O . ILE A 1 188 ? 1.789 -28.104 17.061 1.00 95.62 188 ILE A O 1
ATOM 1531 N N . ARG A 1 189 ? 0.884 -27.448 15.115 1.00 94.69 189 ARG A N 1
ATOM 1532 C CA . ARG A 1 189 ? -0.369 -26.951 15.692 1.00 94.69 189 ARG A CA 1
ATOM 1533 C C . ARG A 1 189 ? -1.115 -28.047 16.445 1.00 94.69 189 ARG A C 1
ATOM 1535 O O . ARG A 1 189 ? -1.570 -27.789 17.552 1.00 94.69 189 ARG A O 1
ATOM 1542 N N . ALA A 1 190 ? -1.212 -29.247 15.873 1.00 92.56 190 ALA A N 1
ATOM 1543 C CA . ALA A 1 190 ? -1.865 -30.370 16.533 1.00 92.56 190 ALA A CA 1
ATOM 1544 C C . ALA A 1 190 ? -1.172 -30.723 17.856 1.00 92.56 190 ALA A C 1
ATOM 1546 O O . ALA A 1 190 ? -1.828 -30.820 18.890 1.00 92.56 190 ALA A O 1
ATOM 1547 N N . LYS A 1 191 ? 0.167 -30.779 17.849 1.00 94.81 191 LYS A N 1
ATOM 1548 C CA . LYS A 1 191 ? 0.972 -30.990 19.061 1.00 94.81 191 LYS A CA 1
ATOM 1549 C C . LYS A 1 191 ? 0.802 -29.881 20.099 1.00 94.81 191 LYS A C 1
ATOM 1551 O O . LYS A 1 191 ? 0.654 -30.181 21.276 1.00 94.81 191 LYS A O 1
ATOM 1556 N N . MET A 1 192 ? 0.822 -28.615 19.681 1.00 94.69 192 MET A N 1
ATOM 1557 C CA . MET A 1 192 ? 0.708 -27.462 20.584 1.00 94.69 192 MET A CA 1
ATOM 1558 C C . MET A 1 192 ? -0.683 -27.327 21.210 1.00 94.69 192 MET A C 1
ATOM 1560 O O . MET A 1 192 ? -0.793 -26.844 22.331 1.00 94.69 192 MET A O 1
ATOM 1564 N N . LEU A 1 193 ? -1.734 -27.734 20.494 1.00 93.25 193 LEU A N 1
ATOM 1565 C CA . LEU A 1 193 ? -3.123 -27.641 20.956 1.00 93.25 193 LEU A CA 1
ATOM 1566 C C . LEU A 1 193 ? -3.652 -28.954 21.555 1.00 93.25 193 LEU A C 1
ATOM 1568 O O . LEU A 1 193 ? -4.803 -29.000 21.978 1.00 93.25 193 LEU A O 1
ATOM 1572 N N . GLY A 1 194 ? -2.845 -30.020 21.572 1.00 91.75 194 GLY A N 1
ATOM 1573 C CA . GLY A 1 194 ? -3.249 -31.335 22.077 1.00 91.75 194 GLY A CA 1
ATOM 1574 C C . GLY A 1 194 ? -4.342 -32.021 21.247 1.00 91.75 194 GLY A C 1
ATOM 1575 O O . GLY A 1 194 ? -5.041 -32.890 21.760 1.00 91.75 194 GLY A O 1
ATOM 1576 N N . THR A 1 195 ? -4.519 -31.640 19.979 1.00 85.75 195 THR A N 1
ATOM 1577 C CA . THR A 1 195 ? -5.491 -32.275 19.074 1.00 85.75 195 THR A CA 1
ATOM 1578 C C . THR A 1 195 ? -4.858 -33.479 18.372 1.00 85.75 195 THR A C 1
ATOM 1580 O O . THR A 1 195 ? -3.660 -33.461 18.090 1.00 85.75 195 THR A O 1
ATOM 1583 N N . ALA A 1 196 ? -5.642 -34.517 18.061 1.00 78.12 196 ALA A N 1
ATOM 1584 C CA . ALA A 1 196 ? -5.132 -35.730 17.415 1.00 78.12 196 ALA A CA 1
ATOM 1585 C C . ALA A 1 196 ? -4.404 -35.423 16.088 1.00 78.12 196 ALA A C 1
ATOM 1587 O O . ALA A 1 196 ? -4.862 -34.602 15.291 1.00 78.12 196 ALA A O 1
ATOM 1588 N N . GLU A 1 197 ? -3.259 -36.076 15.848 1.00 64.31 197 GLU A N 1
ATOM 1589 C CA . GLU A 1 197 ? -2.554 -35.977 14.566 1.00 64.31 197 GLU A CA 1
ATOM 1590 C C . GLU A 1 197 ? -3.325 -36.764 13.496 1.00 64.31 197 GLU A C 1
ATOM 1592 O O . GLU A 1 197 ? -3.189 -37.981 13.386 1.00 64.31 197 GLU A O 1
ATOM 1597 N N . GLU A 1 198 ? -4.128 -36.076 12.685 1.00 58.34 198 GLU A N 1
ATOM 1598 C CA . GLU A 1 198 ? -4.726 -36.681 11.494 1.00 58.34 198 GLU A CA 1
ATOM 1599 C C . GLU A 1 198 ? -3.629 -36.978 10.460 1.00 58.34 198 GLU A C 1
ATOM 1601 O O . GLU A 1 198 ? -3.132 -36.100 9.747 1.00 58.34 198 GLU A O 1
ATOM 1606 N N . SER A 1 199 ? -3.217 -38.244 10.420 1.00 51.16 199 SER A N 1
ATOM 1607 C CA . SER A 1 199 ? -2.294 -38.792 9.431 1.00 51.16 199 SER A CA 1
ATOM 1608 C C . SER A 1 199 ? -3.086 -39.416 8.285 1.00 51.16 199 SER A C 1
ATOM 1610 O O . SER A 1 199 ? -3.578 -40.525 8.445 1.00 51.16 199 SER A O 1
ATOM 1612 N N . ALA A 1 200 ? -3.202 -38.705 7.160 1.00 41.66 200 ALA A N 1
ATOM 1613 C CA . ALA A 1 200 ? -3.344 -39.209 5.778 1.00 41.66 200 ALA A CA 1
ATOM 1614 C C . ALA A 1 200 ? -3.922 -38.067 4.922 1.00 41.66 200 ALA A C 1
ATOM 1616 O O . ALA A 1 200 ? -5.009 -37.573 5.176 1.00 41.66 200 ALA A O 1
ATOM 1617 N N . SER A 1 201 ? -3.151 -37.458 4.023 1.00 56.00 201 SER A N 1
ATOM 1618 C CA . SER A 1 201 ? -3.084 -37.893 2.622 1.00 56.00 201 SER A CA 1
ATOM 1619 C C . SER A 1 201 ? -4.459 -37.944 1.941 1.00 56.00 201 SER A C 1
ATOM 1621 O O . SER A 1 201 ? -4.940 -39.016 1.599 1.00 56.00 201 SER A O 1
ATOM 1623 N N . SER A 1 202 ? -5.053 -36.775 1.706 1.00 44.47 202 SER A N 1
ATOM 1624 C CA . SER A 1 202 ? -5.932 -36.550 0.558 1.00 44.47 202 SER A CA 1
ATOM 1625 C C . SER A 1 202 ? -5.657 -35.133 0.075 1.00 44.47 202 SER A C 1
ATOM 1627 O O . SER A 1 202 ? -5.914 -34.156 0.780 1.00 44.47 202 SER A O 1
ATOM 1629 N N . ASP A 1 203 ? -4.983 -35.064 -1.062 1.00 52.81 203 ASP A N 1
ATOM 1630 C CA . ASP A 1 203 ? -4.672 -33.853 -1.803 1.00 52.81 203 ASP A CA 1
ATOM 1631 C C . ASP A 1 203 ? -5.906 -33.529 -2.641 1.00 52.81 203 ASP A C 1
ATOM 1633 O O . ASP A 1 203 ? -5.969 -33.871 -3.808 1.00 52.81 203 ASP A O 1
ATOM 1637 N N . GLU A 1 204 ? -6.939 -32.974 -2.012 1.00 51.28 204 GLU A N 1
ATOM 1638 C CA . GLU A 1 204 ?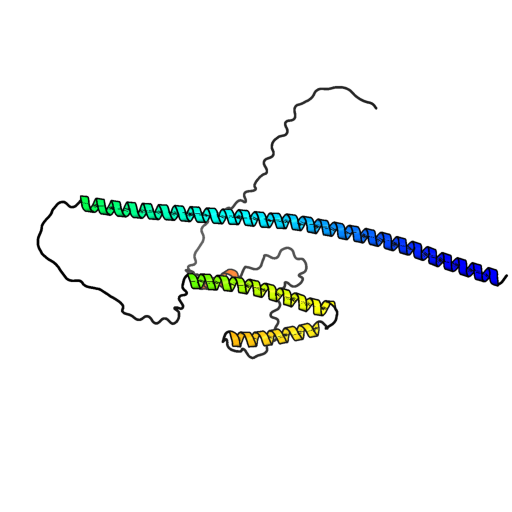 -8.090 -32.443 -2.738 1.00 51.28 204 GLU A CA 1
ATOM 1639 C C . GLU A 1 204 ? -8.269 -30.998 -2.288 1.00 51.28 204 GLU A C 1
ATOM 1641 O O . GLU A 1 204 ? -8.671 -30.709 -1.159 1.00 51.28 204 GLU A O 1
ATOM 1646 N N . ASP A 1 205 ? -7.810 -30.118 -3.168 1.00 51.91 205 ASP A N 1
ATOM 1647 C CA . ASP A 1 205 ? -8.239 -28.744 -3.390 1.00 51.91 205 ASP A CA 1
ATOM 1648 C C . ASP A 1 205 ? -9.221 -28.152 -2.356 1.00 51.91 205 ASP A C 1
ATOM 1650 O O . ASP A 1 205 ? -10.418 -28.007 -2.589 1.00 51.91 205 ASP A O 1
ATOM 1654 N N . GLU A 1 206 ? -8.701 -27.709 -1.210 1.00 49.34 206 GLU A N 1
ATOM 1655 C CA . GLU A 1 206 ? -9.394 -26.727 -0.366 1.00 49.34 206 GLU A CA 1
ATOM 1656 C C . GLU A 1 206 ? -8.925 -25.316 -0.772 1.00 49.34 206 GLU A C 1
ATOM 1658 O O . GLU A 1 206 ? -8.295 -24.587 0.002 1.00 49.34 206 GLU A O 1
ATOM 1663 N N . GLY A 1 207 ? -9.138 -24.993 -2.051 1.00 42.81 207 GLY A N 1
ATOM 1664 C CA . GLY A 1 207 ? -8.708 -23.759 -2.716 1.00 42.81 207 GLY A CA 1
ATOM 1665 C C . GLY A 1 207 ? -9.779 -23.093 -3.586 1.00 42.81 207 GLY A C 1
ATOM 1666 O O . GLY A 1 207 ? -9.595 -21.947 -3.991 1.00 42.81 207 GLY A O 1
ATOM 1667 N N . SER A 1 208 ? -10.933 -23.726 -3.805 1.00 44.78 208 SER A N 1
ATOM 1668 C CA . SER A 1 208 ? -12.059 -23.126 -4.536 1.00 44.78 208 SER A CA 1
ATOM 1669 C C . SER A 1 208 ? -12.930 -22.229 -3.635 1.00 44.78 208 SER A C 1
ATOM 1671 O O . SER A 1 208 ? -14.113 -22.481 -3.426 1.00 44.78 208 SER A O 1
ATOM 1673 N N . TRP A 1 209 ? -12.336 -21.167 -3.081 1.00 41.19 209 TRP A N 1
ATOM 1674 C CA . TRP A 1 209 ? -13.062 -20.006 -2.524 1.00 41.19 209 TRP A CA 1
ATOM 1675 C C . TRP A 1 209 ? -12.844 -18.724 -3.339 1.00 41.19 209 TRP A C 1
ATOM 1677 O O . TRP A 1 209 ? -13.269 -17.646 -2.928 1.00 41.19 209 TRP A O 1
ATOM 1687 N N . LEU A 1 210 ? -12.218 -18.827 -4.510 1.00 42.47 210 LEU A N 1
ATOM 1688 C CA . LEU A 1 210 ? -12.200 -17.745 -5.486 1.00 42.47 210 LEU A CA 1
ATOM 1689 C C . LEU A 1 210 ? -13.233 -18.063 -6.572 1.00 42.47 210 LEU A C 1
ATOM 1691 O O . LEU A 1 210 ? -13.194 -19.167 -7.119 1.00 42.47 210 LEU A O 1
ATOM 1695 N N . PRO A 1 211 ? -14.162 -17.141 -6.889 1.00 39.56 211 PRO A N 1
ATOM 1696 C CA . PRO A 1 211 ? -15.009 -17.302 -8.058 1.00 39.56 211 PRO A CA 1
ATOM 1697 C C . PRO A 1 211 ? -14.108 -17.488 -9.281 1.00 39.56 211 PRO A C 1
ATOM 1699 O O . PRO A 1 211 ? -13.202 -16.684 -9.513 1.00 39.56 211 PRO A O 1
ATOM 1702 N N . ALA A 1 212 ? -14.342 -18.554 -10.048 1.00 41.94 212 ALA A N 1
ATOM 1703 C CA . ALA A 1 212 ? -13.757 -18.689 -11.376 1.00 41.94 212 ALA A CA 1
ATOM 1704 C C . ALA A 1 212 ? -14.076 -17.422 -12.199 1.00 41.94 212 ALA A C 1
ATOM 1706 O O . ALA A 1 212 ? -15.130 -16.823 -11.962 1.00 41.94 212 ALA A O 1
ATOM 1707 N N . PRO A 1 213 ? -13.225 -17.009 -13.162 1.00 43.59 213 PRO A N 1
ATOM 1708 C CA . PRO A 1 213 ? -13.552 -15.936 -14.099 1.00 43.59 213 PRO A CA 1
ATOM 1709 C C . PRO A 1 213 ? -14.798 -16.332 -14.901 1.00 43.59 213 PRO A C 1
ATOM 1711 O O . PRO A 1 213 ? -14.730 -17.043 -15.901 1.00 43.59 213 PRO A O 1
ATOM 1714 N N . GLY A 1 214 ? -15.956 -15.945 -14.376 1.00 39.44 214 GLY A N 1
ATOM 1715 C CA . GLY A 1 214 ? -17.262 -16.193 -14.946 1.00 39.44 214 GLY A CA 1
ATOM 1716 C C . GLY A 1 214 ? -17.524 -15.151 -16.011 1.00 39.44 214 GLY A C 1
ATOM 1717 O O . GLY A 1 214 ? -17.611 -13.962 -15.725 1.00 39.44 214 GLY A O 1
ATOM 1718 N N . THR A 1 215 ? -17.629 -15.638 -17.236 1.00 42.41 215 THR A N 1
ATOM 1719 C CA . THR A 1 215 ? -18.330 -15.012 -18.351 1.00 42.41 215 THR A CA 1
ATOM 1720 C C . THR A 1 215 ? -19.590 -14.273 -17.893 1.00 42.41 215 THR A C 1
ATOM 1722 O O . THR A 1 215 ? -20.418 -14.853 -17.187 1.00 42.41 215 THR A O 1
ATOM 1725 N N . ASP A 1 216 ? -19.718 -13.024 -18.343 1.00 44.12 216 ASP A N 1
ATOM 1726 C CA . ASP A 1 216 ? -20.884 -12.151 -18.204 1.00 44.12 216 ASP A CA 1
ATOM 1727 C C . ASP A 1 216 ? -22.207 -12.898 -18.420 1.00 44.12 216 ASP A C 1
ATOM 1729 O O . ASP A 1 216 ? -22.542 -13.310 -19.532 1.00 44.12 216 ASP A O 1
ATOM 1733 N N . CYS A 1 217 ? -22.997 -13.031 -17.357 1.00 46.38 217 CYS A N 1
ATOM 1734 C CA . CYS A 1 217 ? -24.428 -13.279 -17.472 1.00 46.38 217 CYS A CA 1
ATOM 1735 C C . CYS A 1 217 ? -25.145 -12.554 -16.327 1.00 46.38 217 CYS A C 1
ATOM 1737 O O . CYS A 1 217 ? -25.230 -13.029 -15.194 1.00 46.38 217 CYS A O 1
ATOM 1739 N N . VAL A 1 218 ? -25.594 -11.342 -16.638 1.00 51.81 218 VAL A N 1
ATOM 1740 C CA . VAL A 1 218 ? -26.312 -10.409 -15.764 1.00 51.81 218 VAL A CA 1
ATOM 1741 C C . VAL A 1 218 ? -27.773 -10.834 -15.595 1.00 51.81 218 VAL A C 1
ATOM 1743 O O . VAL A 1 218 ? -28.634 -10.205 -16.188 1.00 51.81 218 VAL A O 1
ATOM 1746 N N . ASP A 1 219 ? -28.053 -11.917 -14.850 1.00 56.50 219 ASP A N 1
ATOM 1747 C CA . ASP A 1 219 ? -29.391 -12.127 -14.235 1.00 56.50 219 ASP A CA 1
ATOM 1748 C C . ASP A 1 219 ? -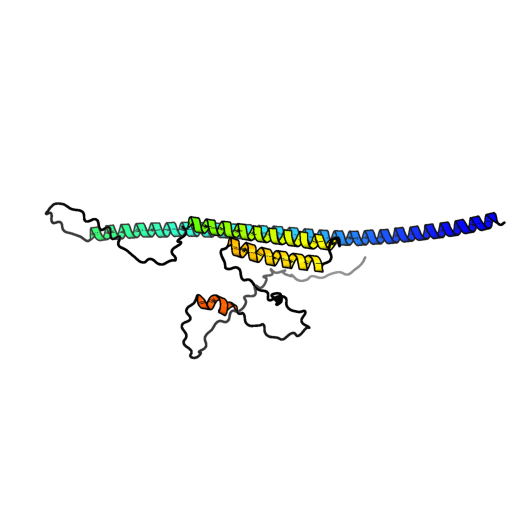29.537 -13.328 -13.266 1.00 56.50 219 ASP A C 1
ATOM 1750 O O . ASP A 1 219 ? -30.649 -13.742 -12.933 1.00 56.50 219 ASP A O 1
ATOM 1754 N N . ALA A 1 220 ? -28.452 -13.923 -12.756 1.00 58.59 220 ALA A N 1
ATOM 1755 C CA . ALA A 1 220 ? -28.602 -14.987 -11.757 1.00 58.59 220 ALA A CA 1
ATOM 1756 C C . ALA A 1 220 ? -28.935 -14.406 -10.359 1.00 58.59 220 ALA A C 1
ATOM 1758 O O . ALA A 1 220 ? -28.193 -13.544 -9.877 1.00 58.59 220 ALA A O 1
ATOM 1759 N N . PRO A 1 221 ? -29.993 -14.880 -9.663 1.00 61.53 221 PRO A N 1
ATOM 1760 C CA . PRO A 1 221 ? -30.265 -14.469 -8.289 1.00 61.53 221 PRO A CA 1
ATOM 1761 C C . PRO A 1 221 ? -29.129 -14.925 -7.357 1.00 61.53 221 PRO A C 1
ATOM 1763 O O . PRO A 1 221 ? -28.580 -16.017 -7.542 1.00 61.53 221 PRO A O 1
ATOM 1766 N N . PRO A 1 222 ? -28.754 -14.111 -6.352 1.00 60.12 222 PRO A N 1
ATOM 1767 C CA . PRO A 1 222 ? -27.621 -14.415 -5.492 1.00 60.12 222 PRO A CA 1
ATOM 1768 C C . PRO A 1 222 ? -27.872 -15.699 -4.681 1.00 60.12 222 PRO A C 1
ATOM 1770 O O . PRO A 1 222 ? -28.988 -15.917 -4.204 1.00 60.12 222 PRO A O 1
ATOM 1773 N N . PRO A 1 223 ? -26.848 -16.551 -4.492 1.00 63.16 223 PRO A N 1
ATOM 1774 C CA . PRO A 1 223 ? -26.984 -17.779 -3.719 1.00 63.16 223 PRO A CA 1
ATOM 1775 C C . PRO A 1 223 ? -27.366 -17.475 -2.265 1.00 63.16 223 PRO A C 1
ATOM 1777 O O . PRO A 1 223 ? -26.794 -16.590 -1.627 1.00 63.16 223 PRO A O 1
ATOM 1780 N N . GLU A 1 224 ? -28.334 -18.226 -1.731 1.00 64.56 224 GLU A N 1
ATOM 1781 C CA . GLU A 1 224 ? -28.852 -18.011 -0.379 1.00 64.56 224 GLU A CA 1
ATOM 1782 C C . GLU A 1 224 ? -27.758 -18.145 0.693 1.00 64.56 224 GLU A C 1
ATOM 1784 O O . GLU A 1 224 ? -26.948 -19.079 0.715 1.00 64.56 224 GLU A O 1
ATOM 1789 N N . SER A 1 225 ? -27.747 -17.184 1.619 1.00 64.25 225 SER A N 1
ATOM 1790 C CA . SER A 1 225 ? -26.727 -17.073 2.656 1.00 64.25 225 SER A CA 1
ATOM 1791 C C . SER A 1 225 ? -26.870 -18.184 3.704 1.00 64.25 225 SER A C 1
ATOM 1793 O O . SER A 1 225 ? -27.816 -18.222 4.493 1.00 64.25 225 SER A O 1
ATOM 1795 N N . LYS A 1 226 ? -25.870 -19.074 3.770 1.00 67.44 226 LYS A N 1
ATOM 1796 C CA . LYS A 1 226 ? -25.787 -20.211 4.713 1.00 67.44 226 LYS A CA 1
ATOM 1797 C C . LYS A 1 226 ? -25.612 -19.803 6.183 1.00 67.44 226 LYS A C 1
ATOM 1799 O O . LYS A 1 226 ? -25.495 -20.666 7.051 1.00 67.44 226 LYS A O 1
ATOM 1804 N N . ILE A 1 227 ? -25.620 -18.506 6.492 1.00 63.03 227 ILE A N 1
ATOM 1805 C CA . ILE A 1 227 ? -25.424 -17.971 7.846 1.00 63.03 227 ILE A CA 1
ATOM 1806 C C . ILE A 1 227 ? -26.445 -18.526 8.850 1.00 63.03 227 ILE A C 1
ATOM 1808 O O . ILE A 1 227 ? -26.093 -18.784 10.000 1.00 63.03 227 ILE A O 1
ATOM 1812 N N . ARG A 1 228 ? -27.681 -18.821 8.420 1.00 58.34 228 ARG A N 1
ATOM 1813 C CA . ARG A 1 228 ? -28.697 -19.427 9.301 1.00 58.34 228 ARG A CA 1
ATOM 1814 C C . ARG A 1 228 ? -28.317 -20.839 9.766 1.00 58.34 228 ARG A C 1
ATOM 1816 O O . ARG A 1 228 ? -28.648 -21.209 10.887 1.00 58.34 228 ARG A O 1
ATOM 1823 N N . SER A 1 229 ? -27.564 -21.590 8.958 1.00 66.25 229 SER A N 1
ATOM 1824 C CA . SER A 1 229 ? -27.073 -22.925 9.322 1.00 66.25 229 SER A CA 1
ATOM 1825 C C . SER A 1 229 ? -25.963 -22.880 10.375 1.00 66.25 229 SER A C 1
ATOM 1827 O O . SER A 1 229 ? -25.811 -23.836 11.128 1.00 66.25 229 SER A O 1
ATOM 1829 N N . PHE A 1 230 ? -25.199 -21.786 10.446 1.00 62.78 230 PHE A N 1
ATOM 1830 C CA . PHE A 1 230 ? -24.108 -21.639 11.414 1.00 62.78 230 PHE A CA 1
ATOM 1831 C C . PHE A 1 230 ? -24.602 -21.259 12.816 1.00 62.78 230 PHE A C 1
ATOM 1833 O O . PHE A 1 230 ? -24.022 -21.695 13.807 1.00 62.78 230 PHE A O 1
ATOM 1840 N N . PHE A 1 231 ? -25.690 -20.488 12.915 1.00 64.50 231 PHE A N 1
ATOM 1841 C CA . PHE A 1 231 ? -26.238 -20.036 14.202 1.00 64.50 231 PHE A CA 1
ATOM 1842 C C . PHE A 1 231 ? -27.463 -20.827 14.680 1.00 64.50 231 PHE A C 1
ATOM 1844 O O . PHE A 1 231 ? -27.899 -20.636 15.814 1.00 64.50 231 PHE A O 1
ATOM 1851 N N . GLY A 1 232 ? -27.993 -21.746 13.865 1.00 54.31 232 GLY A N 1
ATOM 1852 C CA . GLY A 1 232 ? -29.181 -22.541 14.197 1.00 54.31 232 GLY A CA 1
ATOM 1853 C C . GLY A 1 232 ? -29.052 -23.395 15.465 1.00 54.31 232 GLY A C 1
ATOM 1854 O O . GLY A 1 232 ? -30.059 -23.695 16.092 1.00 54.31 232 GLY A O 1
ATOM 1855 N N . LEU A 1 233 ? -27.830 -23.733 15.894 1.00 56.12 233 LEU A N 1
ATOM 1856 C CA . LEU A 1 233 ? -27.602 -24.500 17.126 1.00 56.12 233 LEU A CA 1
ATOM 1857 C C . LEU A 1 233 ? -27.759 -23.658 18.408 1.00 56.12 233 LEU A C 1
ATOM 1859 O O . LEU A 1 233 ? -27.954 -24.210 19.486 1.00 56.12 233 LEU A O 1
ATOM 1863 N N . TRP A 1 234 ? -27.687 -22.328 18.295 1.00 51.44 234 TRP A N 1
ATOM 1864 C CA . TRP A 1 234 ? -27.730 -21.397 19.431 1.00 51.44 234 TRP A CA 1
ATOM 1865 C C . TRP A 1 234 ? -29.121 -20.810 19.684 1.00 51.44 234 TRP A C 1
ATOM 1867 O O . TRP A 1 234 ? -29.336 -20.156 20.701 1.00 51.44 234 TRP A O 1
ATOM 1877 N N . TYR A 1 235 ? -30.077 -21.080 18.795 1.00 48.38 235 TYR A N 1
ATOM 1878 C CA . TYR A 1 235 ? -31.475 -20.704 18.957 1.00 48.38 235 TYR A CA 1
ATOM 1879 C C . TYR A 1 235 ? -32.341 -21.962 18.862 1.00 48.38 235 TYR A C 1
ATOM 1881 O O . TYR A 1 235 ? -32.526 -22.483 17.762 1.00 48.38 235 TYR A O 1
ATOM 1889 N N . PRO A 1 236 ? -32.904 -22.459 19.977 1.00 41.53 236 PRO A N 1
ATOM 1890 C CA . PRO A 1 236 ? -33.953 -23.468 19.934 1.00 41.53 236 PRO A CA 1
ATOM 1891 C C . PRO A 1 236 ? -35.154 -22.911 19.158 1.00 41.53 236 PRO A C 1
ATOM 1893 O O . PRO A 1 236 ? -35.955 -22.132 19.673 1.00 41.53 236 PRO A O 1
ATOM 1896 N N . GLY A 1 237 ? -35.253 -23.271 17.880 1.00 41.28 237 GLY A N 1
ATOM 1897 C CA . GLY A 1 237 ? -36.402 -22.959 17.047 1.00 41.28 237 GLY A CA 1
ATOM 1898 C C . GLY A 1 237 ? -37.593 -23.801 17.483 1.00 41.28 237 GLY A C 1
ATOM 1899 O O . GLY A 1 237 ? -37.634 -25.002 17.231 1.00 41.28 237 GLY A O 1
ATOM 1900 N N . SER A 1 238 ? -38.569 -23.158 18.122 1.00 39.38 238 SER A N 1
ATOM 1901 C CA . SER A 1 238 ? -39.944 -23.647 18.231 1.00 39.38 238 SER A CA 1
ATOM 1902 C C . SER A 1 238 ? -40.488 -23.896 16.820 1.00 39.38 238 SER A C 1
ATOM 1904 O O . SER A 1 238 ? -40.931 -22.968 16.145 1.00 39.38 238 SER A O 1
ATOM 1906 N N . GLY A 1 239 ? -40.436 -25.144 16.363 1.00 43.09 239 GLY A N 1
ATOM 1907 C CA . GLY A 1 239 ? -41.100 -25.569 15.140 1.00 43.09 239 GLY A CA 1
ATOM 1908 C C . GLY A 1 239 ? -42.610 -25.613 15.347 1.00 43.09 239 GLY A C 1
ATOM 1909 O O . GLY A 1 239 ? -43.104 -26.424 16.132 1.00 43.09 239 GLY A O 1
ATOM 1910 N N . LYS A 1 240 ? -43.346 -24.763 14.627 1.00 40.31 240 LYS A N 1
ATOM 1911 C CA . LYS A 1 240 ? -44.747 -25.023 14.292 1.00 40.31 240 LYS A CA 1
ATOM 1912 C C . LYS A 1 240 ? -45.133 -24.275 13.018 1.00 40.31 240 LYS A C 1
ATOM 1914 O O . LYS A 1 240 ? -45.285 -23.058 13.029 1.00 40.31 240 LYS A O 1
ATOM 1919 N N . ASP A 1 241 ? -45.283 -25.031 11.937 1.00 42.16 241 ASP A N 1
ATOM 1920 C CA . ASP A 1 241 ? -45.895 -24.581 10.692 1.00 42.16 241 ASP A CA 1
ATOM 1921 C C . ASP A 1 241 ? -47.386 -24.284 10.893 1.00 42.16 241 ASP A C 1
ATOM 1923 O O . ASP A 1 241 ? -48.114 -25.123 11.433 1.00 42.16 241 ASP A O 1
ATOM 1927 N N . SER A 1 242 ? -47.839 -23.115 10.424 1.00 32.16 242 SER A N 1
ATOM 1928 C CA . SER A 1 242 ? -49.072 -22.855 9.640 1.00 32.16 242 SER A CA 1
ATOM 1929 C C . SER A 1 242 ? -49.470 -21.365 9.725 1.00 32.16 242 SER A C 1
ATOM 1931 O O . SER A 1 242 ? -48.977 -20.641 10.586 1.00 32.16 242 SER A O 1
ATOM 1933 N N . PRO A 1 243 ? -50.366 -20.895 8.840 1.00 43.38 243 PRO A N 1
ATOM 1934 C CA . PRO A 1 243 ? -50.089 -20.161 7.612 1.00 43.38 243 PRO A CA 1
ATOM 1935 C C . PRO A 1 243 ? -50.164 -18.634 7.822 1.00 43.38 243 PRO A C 1
ATOM 1937 O O . PRO A 1 243 ? -50.595 -18.151 8.865 1.00 43.38 243 PRO A O 1
ATOM 1940 N N . ALA A 1 244 ? -49.748 -17.872 6.806 1.00 36.81 244 ALA A N 1
ATOM 1941 C CA . ALA A 1 244 ? -49.771 -16.407 6.794 1.00 36.81 244 ALA A CA 1
ATOM 1942 C C . ALA A 1 244 ? -51.092 -15.798 7.318 1.00 36.81 244 ALA A C 1
ATOM 1944 O O . ALA A 1 244 ? -52.180 -16.299 7.022 1.00 36.81 244 ALA A O 1
ATOM 1945 N N . PRO A 1 245 ? -50.996 -14.642 7.994 1.00 39.09 245 PRO A N 1
ATOM 1946 C CA . PRO A 1 245 ? -51.498 -13.445 7.332 1.00 39.09 245 PRO A CA 1
ATOM 1947 C C . PRO A 1 245 ? -50.564 -12.234 7.482 1.00 39.09 245 PRO A C 1
ATOM 1949 O O . PRO A 1 245 ? -50.112 -11.881 8.564 1.00 39.09 245 PRO A O 1
ATOM 1952 N N . SER A 1 246 ? -50.317 -11.602 6.335 1.00 44.16 246 SER A N 1
ATOM 1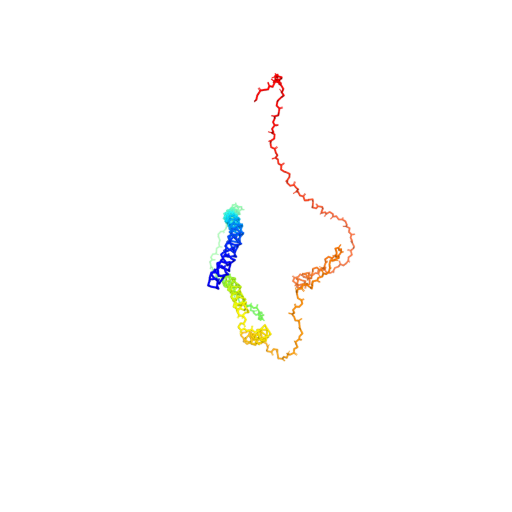953 C CA . SER A 1 246 ? -50.248 -10.155 6.109 1.00 44.16 246 SER A CA 1
ATOM 1954 C C . SER A 1 246 ? -50.195 -9.247 7.351 1.00 44.16 246 SER A C 1
ATOM 1956 O O . SER A 1 246 ? -51.233 -9.003 7.961 1.00 44.16 246 SER A O 1
ATOM 1958 N N . CYS A 1 247 ? -49.035 -8.637 7.629 1.00 27.45 247 CYS A N 1
ATOM 1959 C CA . CYS A 1 247 ? -48.967 -7.236 8.065 1.00 27.45 247 CYS A CA 1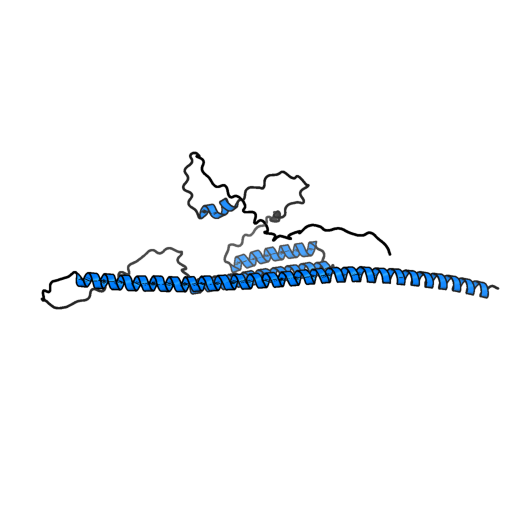
ATOM 1960 C C . CYS A 1 247 ? -47.535 -6.668 8.002 1.00 27.45 247 CYS A C 1
ATOM 1962 O O . CYS A 1 247 ? -46.664 -7.092 8.749 1.00 27.45 247 CYS A O 1
ATOM 1964 N N . SER A 1 248 ? -47.383 -5.657 7.144 1.00 38.34 248 SER A N 1
ATOM 1965 C CA . SER A 1 248 ? -46.654 -4.398 7.355 1.00 38.34 248 SER A CA 1
ATOM 1966 C C . SER A 1 248 ? -45.135 -4.372 7.576 1.00 38.34 248 SER A C 1
ATOM 1968 O O . SER A 1 248 ? -44.580 -5.014 8.462 1.00 38.34 248 SER A O 1
ATOM 1970 N N . GLY A 1 249 ? -44.483 -3.482 6.824 1.00 36.06 249 GLY A N 1
ATOM 1971 C CA . GLY A 1 249 ? -43.121 -3.033 7.099 1.00 36.06 249 GLY A CA 1
ATOM 1972 C C . GLY A 1 249 ? -42.423 -2.401 5.901 1.00 36.06 249 GLY A C 1
ATOM 1973 O O . GLY A 1 249 ? -41.294 -2.775 5.602 1.00 36.06 249 GLY A O 1
ATOM 1974 N N . ALA A 1 250 ? -43.103 -1.496 5.192 1.00 45.00 250 ALA A N 1
ATOM 1975 C CA . ALA A 1 250 ? -42.478 -0.614 4.216 1.00 45.00 250 ALA A CA 1
ATOM 1976 C C . ALA A 1 250 ? -41.428 0.251 4.929 1.00 45.00 250 ALA A C 1
ATOM 1978 O O . ALA A 1 250 ? -41.776 1.066 5.779 1.00 45.00 250 ALA A O 1
ATOM 1979 N N . TRP A 1 251 ? -40.153 0.050 4.609 1.00 35.66 251 TRP A N 1
ATOM 1980 C CA . TRP A 1 251 ? -39.092 0.984 4.968 1.00 35.66 251 TRP A CA 1
ATOM 1981 C C . TRP A 1 251 ? -38.752 1.771 3.711 1.00 35.66 251 TRP A C 1
ATOM 1983 O O . TRP A 1 251 ? -37.977 1.326 2.867 1.00 35.66 251 TRP A O 1
ATOM 1993 N N . GLU A 1 252 ? -39.426 2.907 3.566 1.00 40.31 252 GLU A N 1
ATOM 1994 C CA . GLU A 1 252 ? -39.050 3.945 2.616 1.00 40.31 252 GLU A CA 1
ATOM 1995 C C . GLU A 1 252 ? -37.670 4.491 3.000 1.00 40.31 252 GLU A C 1
ATOM 1997 O O . GLU A 1 252 ? -37.382 4.772 4.166 1.00 40.31 252 GLU A O 1
ATOM 2002 N N . ILE A 1 253 ? -36.801 4.591 1.999 1.00 42.91 253 ILE A N 1
ATOM 2003 C CA . ILE A 1 253 ? -35.488 5.220 2.094 1.00 42.91 253 ILE A CA 1
ATOM 2004 C C . ILE A 1 253 ? -35.739 6.726 2.176 1.00 42.91 253 ILE A C 1
ATOM 2006 O O . ILE A 1 253 ? -36.289 7.310 1.245 1.00 42.91 253 ILE A O 1
ATOM 2010 N N . ILE A 1 254 ? -35.373 7.346 3.297 1.00 36.88 254 ILE A N 1
ATOM 2011 C CA . ILE A 1 254 ? -35.412 8.803 3.444 1.00 36.88 254 ILE A CA 1
ATOM 2012 C C . ILE A 1 254 ? -34.243 9.366 2.633 1.00 36.88 254 ILE A C 1
ATOM 2014 O O . ILE A 1 254 ? -33.088 9.267 3.046 1.00 36.88 254 ILE A O 1
ATOM 2018 N N . ASP A 1 255 ? -34.568 9.911 1.465 1.00 34.28 255 ASP A N 1
ATOM 2019 C CA . ASP A 1 255 ? -33.674 10.705 0.631 1.00 34.28 255 ASP A CA 1
ATOM 2020 C C . ASP A 1 255 ? -33.572 12.105 1.258 1.00 34.28 255 ASP A C 1
ATOM 2022 O O . ASP A 1 255 ? -34.558 12.842 1.342 1.00 34.28 255 ASP A O 1
ATOM 2026 N N . SER A 1 256 ? -32.398 12.454 1.782 1.00 38.91 256 SER A N 1
ATOM 2027 C CA . SER A 1 256 ? -32.144 13.785 2.336 1.00 38.91 256 SER A CA 1
ATOM 2028 C C . SER A 1 256 ? -31.917 14.764 1.187 1.00 38.91 256 SER A C 1
ATOM 2030 O O . SER A 1 256 ? -30.801 14.898 0.689 1.00 38.91 256 SER A O 1
ATOM 2032 N N . LEU A 1 257 ? -32.993 15.425 0.766 1.00 39.06 257 LEU A N 1
ATOM 2033 C CA . LEU A 1 257 ? -32.973 16.512 -0.206 1.00 39.06 257 LEU A CA 1
ATOM 2034 C C . LEU A 1 257 ? -32.163 17.707 0.328 1.00 39.06 257 LEU A C 1
ATOM 2036 O O . LEU A 1 257 ? -32.411 18.200 1.428 1.00 39.06 257 LEU A O 1
ATOM 2040 N N . GLU A 1 258 ? -31.204 18.154 -0.482 1.00 33.38 258 GLU A N 1
ATOM 2041 C CA . GLU A 1 258 ? -30.439 19.393 -0.335 1.00 33.38 258 GLU A CA 1
ATOM 2042 C C . GLU A 1 258 ? -31.368 20.619 -0.278 1.00 33.38 258 GLU A C 1
ATOM 2044 O O . GLU A 1 258 ? -32.138 20.873 -1.205 1.00 33.38 258 GLU A O 1
ATOM 2049 N N . GLU A 1 259 ? -31.261 21.419 0.786 1.00 33.75 259 GLU A N 1
ATOM 2050 C CA . GLU A 1 259 ? -31.826 22.769 0.831 1.00 33.75 259 GLU A CA 1
ATOM 2051 C C . GLU A 1 259 ? -30.831 23.780 0.246 1.00 33.75 259 GLU A C 1
ATOM 2053 O O . GLU A 1 259 ? -29.731 24.004 0.756 1.00 33.75 259 GLU A O 1
ATOM 2058 N N . HIS A 1 260 ? -31.264 24.400 -0.846 1.00 29.98 260 HIS A N 1
ATOM 2059 C CA . HIS A 1 260 ? -30.656 25.530 -1.532 1.00 29.98 260 HIS A CA 1
ATOM 2060 C C . HIS A 1 260 ? -31.290 26.820 -0.978 1.00 29.98 260 HIS A C 1
ATOM 2062 O O . HIS A 1 260 ? -32.517 26.914 -1.009 1.00 29.98 260 HIS A O 1
ATOM 2068 N N . PRO A 1 261 ? -30.540 27.853 -0.551 1.00 40.09 261 PRO A N 1
ATOM 2069 C CA . PRO A 1 261 ? -31.108 29.186 -0.423 1.00 40.09 261 PRO A CA 1
ATOM 2070 C C . PRO A 1 261 ? -30.832 29.993 -1.699 1.00 40.09 261 PRO A C 1
ATOM 2072 O O . PRO A 1 261 ? -29.697 30.322 -2.038 1.00 40.09 261 PRO A O 1
ATOM 2075 N N . GLU A 1 262 ? -31.909 30.179 -2.459 1.00 33.09 262 GLU A N 1
ATOM 2076 C CA . GLU A 1 262 ? -32.395 31.444 -3.030 1.00 33.09 262 GLU A CA 1
ATOM 2077 C C . GLU A 1 262 ? -31.351 32.501 -3.460 1.00 33.09 262 GLU A C 1
ATOM 2079 O O . GLU A 1 262 ? -30.791 33.240 -2.653 1.00 33.09 262 GLU A O 1
ATOM 2084 N N . GLN A 1 263 ? -31.175 32.644 -4.782 1.00 32.22 263 GLN A N 1
ATOM 2085 C CA . GLN A 1 263 ? -30.802 33.915 -5.412 1.00 32.22 263 GLN A CA 1
ATOM 2086 C C . GLN A 1 263 ? -32.085 34.605 -5.891 1.00 32.22 263 GLN A C 1
ATOM 2088 O O . GLN A 1 263 ? -32.710 34.163 -6.857 1.00 32.22 263 GLN A O 1
ATOM 2093 N N . GLU A 1 264 ? -32.470 35.691 -5.221 1.00 35.00 264 GLU A N 1
ATOM 2094 C CA . GLU A 1 264 ? -33.482 36.628 -5.708 1.00 35.00 264 GLU A CA 1
ATOM 2095 C C . GLU A 1 264 ? -32.947 37.388 -6.928 1.00 35.00 264 GLU A C 1
ATOM 2097 O O . GLU A 1 264 ? -31.940 38.096 -6.868 1.00 35.00 264 GLU A O 1
ATOM 2102 N N . GLY A 1 265 ? -33.645 37.236 -8.052 1.00 31.19 265 GLY A N 1
ATOM 2103 C CA . GLY A 1 265 ? -33.524 38.111 -9.206 1.00 31.19 265 GLY A CA 1
ATOM 2104 C C . GLY A 1 265 ? -34.552 39.234 -9.119 1.00 31.19 265 GLY A C 1
ATOM 2105 O O . GLY A 1 265 ? -35.749 38.982 -9.251 1.00 31.19 265 GLY A O 1
ATOM 2106 N N . GLU A 1 266 ? -34.088 40.473 -8.975 1.00 36.50 266 GLU A N 1
ATOM 2107 C CA . GLU A 1 266 ? -34.878 41.655 -9.319 1.00 36.50 266 GLU A CA 1
ATOM 2108 C C . GLU A 1 266 ? -34.605 42.093 -10.763 1.00 36.50 266 GLU A C 1
ATOM 2110 O O . GLU A 1 266 ? -33.493 42.033 -11.291 1.00 36.50 266 GLU A O 1
ATOM 2115 N N . ARG A 1 267 ? -35.697 42.486 -11.414 1.00 34.62 267 ARG A N 1
ATOM 2116 C CA . ARG A 1 267 ? -35.827 42.797 -12.832 1.00 34.62 267 ARG A CA 1
ATOM 2117 C C . ARG A 1 267 ? -35.312 44.200 -13.174 1.00 34.62 267 ARG A C 1
ATOM 2119 O O . ARG A 1 267 ? -35.640 45.164 -12.502 1.00 34.62 267 ARG A O 1
ATOM 2126 N N . GLU A 1 268 ? -34.631 44.254 -14.319 1.00 35.00 268 GLU A N 1
ATOM 2127 C CA . GLU A 1 268 ? -34.914 45.141 -15.461 1.00 35.00 268 GLU A CA 1
ATOM 2128 C C . GLU A 1 268 ? -34.860 46.667 -15.250 1.00 35.00 268 GLU A C 1
ATOM 2130 O O . GLU A 1 268 ? -35.742 47.251 -14.636 1.00 35.00 268 GLU A O 1
ATOM 2135 N N . LEU A 1 269 ? -33.903 47.329 -15.923 1.00 37.12 269 LEU A N 1
ATOM 2136 C CA . LEU A 1 269 ? -34.171 48.538 -16.716 1.00 37.12 269 LEU A CA 1
ATOM 2137 C C . LEU A 1 269 ? -33.047 48.818 -17.739 1.00 37.12 269 LEU A C 1
ATOM 2139 O O . LEU A 1 269 ? -31.865 48.899 -17.424 1.00 37.12 269 LEU A O 1
ATOM 2143 N N . ALA A 1 270 ? -33.504 48.938 -18.984 1.00 38.62 270 ALA A N 1
ATOM 2144 C CA . ALA A 1 270 ? -32.889 49.394 -20.227 1.00 38.62 270 ALA A CA 1
ATOM 2145 C C . ALA A 1 270 ? -31.682 50.359 -20.161 1.00 38.62 270 ALA A C 1
ATOM 2147 O O . ALA A 1 270 ? -31.727 51.367 -19.464 1.00 38.62 270 ALA A O 1
ATOM 2148 N N . ALA A 1 271 ? -30.706 50.157 -21.062 1.00 38.75 271 ALA A N 1
ATOM 2149 C CA . ALA A 1 271 ? -30.456 51.020 -22.236 1.00 38.75 271 ALA A CA 1
ATOM 2150 C C . ALA A 1 271 ? -29.004 50.913 -22.755 1.00 38.75 271 ALA A C 1
ATOM 2152 O O . ALA A 1 271 ? -28.055 51.000 -21.987 1.00 38.75 271 ALA A O 1
ATOM 2153 N N . GLY A 1 272 ? -28.847 50.863 -24.085 1.00 34.44 272 GLY A N 1
ATOM 2154 C CA . GLY A 1 272 ? -27.656 51.387 -24.772 1.00 34.44 272 GLY A CA 1
ATOM 2155 C C . GLY A 1 272 ? -26.668 50.359 -25.332 1.00 34.44 272 GLY A C 1
ATOM 2156 O O . GLY A 1 272 ? -25.882 49.767 -24.608 1.00 34.44 272 GLY A O 1
ATOM 2157 N N . ALA A 1 273 ? -26.685 50.208 -26.657 1.00 45.69 273 ALA A N 1
ATOM 2158 C CA . ALA A 1 273 ? -25.695 49.495 -27.470 1.00 45.69 273 ALA A CA 1
ATOM 2159 C C . ALA A 1 273 ? -24.383 50.326 -27.663 1.00 45.69 273 ALA A C 1
ATOM 2161 O O . ALA A 1 273 ? -24.192 51.316 -26.962 1.00 45.69 273 ALA A O 1
ATOM 2162 N N . PRO A 1 274 ? -23.494 50.013 -28.633 1.00 58.97 274 PRO A N 1
ATOM 2163 C CA . PRO A 1 274 ? -22.281 49.200 -28.492 1.00 58.97 274 PRO A CA 1
ATOM 2164 C C . PRO A 1 274 ? -20.984 49.995 -28.827 1.00 58.97 274 PRO A C 1
ATOM 2166 O O . PRO A 1 274 ? -21.023 51.213 -28.963 1.00 58.97 274 PRO A O 1
ATOM 2169 N N . HIS A 1 275 ? -19.871 49.276 -29.056 1.00 42.69 275 HIS A N 1
ATOM 2170 C CA . HIS A 1 275 ? -18.487 49.707 -29.377 1.00 42.69 275 HIS A CA 1
ATOM 2171 C C . HIS A 1 275 ? -17.619 50.052 -28.154 1.00 42.69 275 HIS A C 1
ATOM 2173 O O . HIS A 1 275 ? -17.970 50.896 -27.342 1.00 42.69 275 HIS A O 1
ATOM 2179 N N . ARG A 1 276 ? -16.451 49.429 -27.973 1.00 45.31 276 ARG A N 1
ATOM 2180 C CA . ARG A 1 276 ? -15.316 49.372 -28.901 1.00 45.31 276 ARG A CA 1
ATOM 2181 C C . ARG A 1 276 ? -14.389 48.203 -28.575 1.00 45.31 276 ARG A C 1
ATOM 2183 O O . ARG A 1 276 ? -14.282 47.881 -27.374 1.00 45.31 276 ARG A O 1
#

InterPro domains:
  IPR021563 Rab interacting lysosomal protein, dimerization domain [PF11461] (132-197)
  IPR034744 RH2 domain [PS51777] (127-230)
  IPR051241 DZIP and RILPL [PTHR21502] (6-262)

Radius of gyration: 41.15 Å; chains: 1; bounding box: 94×91×133 Å

Sequence (276 aa):
DSTARKEREVMLRLKEVVDKQRDEIRAQAHEIVCKSRDTEALQEQLNRFMSMNEELRHKVAVVQAQLKSALEKKSDLEAVVLQTQREMSTRSRAASEVHSPNPSPERAPLPAEEAPQQHGLGKSPAHCCFSREELQQILQERNELKTNLFLVQEELAYYQRELLNEERIPSFFLDAMKSSIKKQRRKIRAKMLGTAEESASSDEDEGSWLPAPGTDCVDAPPPESKIRSFFGLWYPGSGKDSPAPSCSGAWEIIDSLEEHPEQEGERELAAGAPHR

Foldseek 3Di:
DVVVVVVVVVVVVVVVVVVVVVVVVVVVVVVVVVVVVVVVVVVVVVVVVVVVVVVVVVVVVVVVVVVVVVVVVVVVVVVVVVVVVVVVVVVVVVVVVVPDDDDDDDDDDDDDDDDPPDDDDDPDPDPPPDDPVRVVVVVVVVVVVVVVVVVVVVVVVVVLVVCPVVVVDDPVVSVVVVVVVVLVCLVVVCVVVVHDPPDDDDPDDPPPPDDDPDDDDPDDDDPDDCVCVVCVVVDPDPDDDDDDDDDDDDDDDDDPDDDDDDDDDDDDDDDDDDDD